Protein AF-A0A9W4LPH4-F1 (afdb_monomer_lite)

Sequence (196 aa):
MKPVFPTAPAVKLIATAAAPGLFEGYASLFGVPDLGRDVVERGAFRASLDRRGIKGVKLLWQHDPGEPIGRWLALAEDARGLKVRGQLNLAVGRAREIHALMRDGAVDGLSIGYRTERARTDPRDGLRHISRLDLWEISLVTFPMLPGARVGSVKRDLSRDRLRDHLRRPLPGAVQPASDLAATIRAAATRLSASL

pLDDT: mean 83.45, std 21.42, range [36.75, 98.88]

Foldseek 3Di:
DDDDDDDDPPPPPPPDFDDAQKFKFAQAWAQAAFLVLEHEHAPQCVVQCVVQPQQQAFEAAPPDPVGGFWGWPDWDQDPTHTITMTGGPCVDPVNVVVSVCVVVVQWWAKYWDWAQPDWDQDPPPRHIYGHYINTRYMYGYNPYSHNRGTTPDRRDRVVVVVVVVVVPDPDPPPDDPDPCVVVVVVVVVVVVVPPD

Radius of gyration: 28.79 Å; chains: 1; bounding box: 85×59×77 Å

Structure (mmCIF, N/CA/C/O backbone):
data_AF-A0A9W4LPH4-F1
#
_entry.id   AF-A0A9W4LPH4-F1
#
loop_
_atom_site.group_PDB
_atom_site.id
_atom_site.type_symbol
_atom_site.label_atom_id
_atom_site.label_alt_id
_atom_site.label_comp_id
_atom_site.label_asym_id
_atom_site.label_entity_id
_atom_site.label_seq_id
_atom_site.pdbx_PDB_ins_code
_atom_site.Cartn_x
_atom_site.Cartn_y
_atom_site.Cartn_z
_atom_site.occupancy
_atom_site.B_iso_or_equiv
_atom_site.auth_seq_id
_atom_site.auth_comp_id
_atom_site.auth_asym_id
_atom_site.auth_atom_id
_atom_site.pdbx_PDB_model_num
ATOM 1 N N . MET A 1 1 ? -12.481 -47.315 -50.110 1.00 47.00 1 MET A N 1
ATOM 2 C CA . MET A 1 1 ? -11.291 -46.457 -49.919 1.00 47.00 1 MET A CA 1
ATOM 3 C C . MET A 1 1 ? -11.600 -45.520 -48.751 1.00 47.00 1 MET A C 1
ATOM 5 O O . MET A 1 1 ? -12.529 -44.736 -48.872 1.00 47.00 1 MET A O 1
ATOM 9 N N . LYS A 1 2 ? -10.982 -45.703 -47.573 1.00 37.06 2 LYS A N 1
ATOM 10 C CA . LYS A 1 2 ? -11.264 -44.864 -46.387 1.00 37.06 2 LYS A CA 1
ATOM 11 C C . LYS A 1 2 ? -10.470 -43.552 -46.501 1.00 37.06 2 LYS A C 1
ATOM 13 O O . LYS A 1 2 ? -9.288 -43.642 -46.831 1.00 37.06 2 LYS A O 1
ATOM 18 N N . PRO A 1 3 ? -11.055 -42.369 -46.245 1.00 36.75 3 PRO A N 1
ATOM 19 C CA . PRO A 1 3 ? -10.285 -41.134 -46.251 1.00 36.75 3 PRO A CA 1
ATOM 20 C C . PRO A 1 3 ? -9.350 -41.110 -45.037 1.00 36.75 3 PRO A C 1
ATOM 22 O O . PRO A 1 3 ? -9.775 -41.315 -43.900 1.00 36.75 3 PRO A O 1
ATOM 25 N N . VAL A 1 4 ? -8.064 -40.885 -45.298 1.00 45.22 4 VAL A N 1
ATOM 26 C CA . VAL A 1 4 ? -7.058 -40.565 -44.285 1.00 45.22 4 VAL A CA 1
ATOM 27 C C . VAL A 1 4 ? -7.057 -39.047 -44.141 1.00 45.22 4 VAL A C 1
ATOM 29 O O . VAL A 1 4 ? -6.774 -38.339 -45.104 1.00 45.22 4 VAL A O 1
ATOM 32 N N . PHE A 1 5 ? -7.396 -38.544 -42.956 1.00 41.47 5 PHE A N 1
ATOM 33 C CA . PHE A 1 5 ? -7.241 -37.126 -42.636 1.00 41.47 5 PHE A CA 1
ATOM 34 C C . PHE A 1 5 ? -5.818 -36.880 -42.115 1.00 41.47 5 PHE A C 1
ATOM 36 O O . PHE A 1 5 ? -5.347 -37.663 -41.285 1.00 41.47 5 PHE A O 1
ATOM 43 N N . PRO A 1 6 ? -5.121 -35.820 -42.558 1.00 45.41 6 PRO A N 1
ATOM 44 C CA . PRO A 1 6 ? -3.831 -35.466 -41.986 1.00 45.41 6 PRO A CA 1
ATOM 45 C C . PRO A 1 6 ? -4.013 -35.012 -40.533 1.00 45.41 6 PRO A C 1
ATOM 47 O O . PRO A 1 6 ? -4.856 -34.169 -40.221 1.00 45.41 6 PRO A O 1
ATOM 50 N N . THR A 1 7 ? -3.208 -35.572 -39.634 1.00 48.66 7 THR A N 1
ATOM 51 C CA . THR A 1 7 ? -3.089 -35.135 -38.243 1.00 48.66 7 THR A CA 1
ATOM 52 C C . THR A 1 7 ? -2.567 -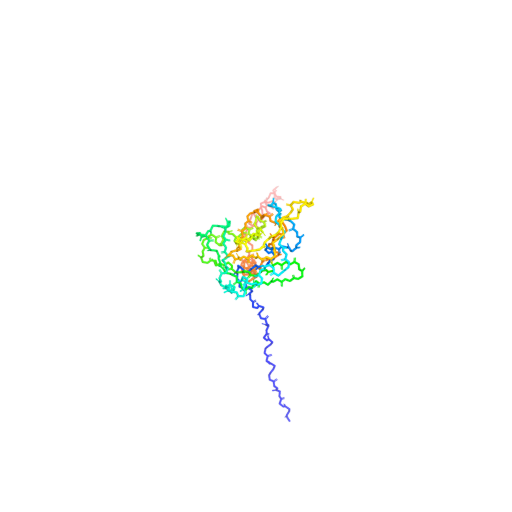33.699 -38.212 1.00 48.66 7 THR A C 1
ATOM 54 O O . THR A 1 7 ? -1.448 -33.426 -38.647 1.00 48.66 7 THR A O 1
ATOM 57 N N . ALA A 1 8 ? -3.374 -32.769 -37.698 1.00 48.41 8 ALA A N 1
ATOM 58 C CA . ALA A 1 8 ? -2.929 -31.407 -37.424 1.00 48.41 8 ALA A CA 1
ATOM 59 C C . ALA A 1 8 ? -1.743 -31.428 -36.437 1.00 48.41 8 ALA A C 1
ATOM 61 O O . ALA A 1 8 ? -1.751 -32.235 -35.499 1.00 48.41 8 ALA A O 1
ATOM 62 N N . PRO A 1 9 ? -0.726 -30.561 -36.598 1.00 44.72 9 PRO A N 1
ATOM 63 C CA . PRO A 1 9 ? 0.349 -30.481 -35.624 1.00 44.72 9 PRO A CA 1
ATOM 64 C C . PRO A 1 9 ? -0.222 -30.025 -34.279 1.00 44.72 9 PRO A C 1
ATOM 66 O O . PRO A 1 9 ? -1.001 -29.073 -34.204 1.00 44.72 9 PRO A O 1
ATOM 69 N N . ALA A 1 10 ? 0.175 -30.708 -33.206 1.00 46.78 10 ALA A N 1
ATOM 70 C CA . ALA A 1 10 ? -0.142 -30.303 -31.847 1.00 46.78 10 ALA A CA 1
ATOM 71 C C . ALA A 1 10 ? 0.414 -28.891 -31.603 1.00 46.78 10 ALA A C 1
ATOM 73 O O . ALA A 1 10 ? 1.624 -28.697 -31.462 1.00 46.78 10 ALA A O 1
ATOM 74 N N . VAL A 1 11 ? -0.472 -27.894 -31.561 1.00 45.62 11 VAL A N 1
ATOM 75 C CA . VAL A 1 11 ? -0.127 -26.536 -31.142 1.00 45.62 11 VAL A CA 1
ATOM 76 C C . VAL A 1 11 ? 0.231 -26.612 -29.663 1.00 45.62 11 VAL A C 1
ATOM 78 O O . VAL A 1 11 ? -0.632 -26.672 -28.789 1.00 45.62 11 VAL A O 1
ATOM 81 N N . LYS A 1 12 ? 1.532 -26.661 -29.374 1.00 47.34 12 LYS A N 1
ATOM 82 C CA . LYS A 1 12 ? 2.051 -26.551 -28.014 1.00 47.34 12 LYS A CA 1
ATOM 83 C C . LYS A 1 12 ? 1.647 -25.175 -27.498 1.00 47.34 12 LYS A C 1
ATOM 85 O O . LYS A 1 12 ? 2.157 -24.166 -27.977 1.00 47.34 12 LYS A O 1
ATOM 90 N N . LEU A 1 13 ? 0.711 -25.154 -26.552 1.00 40.28 13 LEU A N 1
ATOM 91 C CA . LEU A 1 13 ? 0.253 -23.957 -25.861 1.00 40.28 13 LEU A CA 1
ATOM 92 C C . LEU A 1 13 ? 1.482 -23.253 -25.260 1.00 40.28 13 LEU A C 1
ATOM 94 O O . LEU A 1 13 ? 2.025 -23.669 -24.235 1.00 40.28 13 LEU A O 1
ATOM 98 N N . ILE A 1 14 ? 1.982 -22.226 -25.944 1.00 46.91 14 ILE A N 1
ATOM 99 C CA . ILE A 1 14 ? 2.982 -21.317 -25.396 1.00 46.91 14 ILE A CA 1
ATOM 100 C C . ILE A 1 14 ? 2.299 -20.614 -24.233 1.00 46.91 14 ILE A C 1
ATOM 102 O O . ILE A 1 14 ? 1.399 -19.805 -24.437 1.00 46.91 14 ILE A O 1
ATOM 106 N N . ALA A 1 15 ? 2.687 -20.979 -23.010 1.00 43.66 15 ALA A N 1
ATOM 107 C CA . ALA A 1 15 ? 2.288 -20.264 -21.810 1.00 43.66 15 ALA A CA 1
ATOM 108 C C . ALA A 1 15 ? 2.543 -18.774 -22.053 1.00 43.66 15 ALA A C 1
ATOM 110 O O . ALA A 1 15 ? 3.695 -18.365 -22.208 1.00 43.66 15 ALA A O 1
ATOM 111 N N . THR A 1 16 ? 1.470 -17.991 -22.156 1.00 41.59 16 THR A N 1
ATOM 112 C CA . THR A 1 16 ? 1.541 -16.550 -22.362 1.00 41.59 16 THR A CA 1
ATOM 113 C C . THR A 1 16 ? 2.403 -15.986 -21.244 1.00 41.59 16 THR A C 1
ATOM 115 O O . THR A 1 16 ? 2.044 -16.090 -20.068 1.00 41.59 16 THR A O 1
ATOM 118 N N . ALA A 1 17 ? 3.584 -15.476 -21.591 1.00 54.00 17 ALA A N 1
ATOM 119 C CA . ALA A 1 17 ? 4.495 -14.891 -20.625 1.00 54.00 17 ALA A CA 1
ATOM 120 C C . ALA A 1 17 ? 3.737 -13.838 -19.810 1.00 54.00 17 ALA A C 1
ATOM 122 O O . ALA A 1 17 ? 3.126 -12.930 -20.377 1.00 54.00 17 ALA A O 1
ATOM 123 N N . ALA A 1 18 ? 3.722 -13.981 -18.484 1.00 62.38 18 ALA A N 1
ATOM 124 C CA . ALA A 1 18 ? 3.156 -12.950 -17.630 1.00 62.38 18 ALA A CA 1
ATOM 125 C C . ALA A 1 18 ? 3.905 -11.640 -17.904 1.00 62.38 18 ALA A C 1
ATOM 127 O O . ALA A 1 18 ? 5.136 -11.636 -17.937 1.00 62.38 18 ALA A O 1
ATOM 128 N N . ALA A 1 19 ? 3.167 -10.548 -18.123 1.00 75.50 19 ALA A N 1
ATOM 129 C CA . ALA A 1 19 ? 3.776 -9.259 -18.419 1.00 75.50 19 ALA A CA 1
ATOM 130 C C . ALA A 1 19 ? 4.810 -8.896 -17.330 1.00 75.50 19 ALA A C 1
ATOM 132 O O . ALA A 1 19 ? 4.548 -9.114 -16.142 1.00 75.50 19 ALA A O 1
ATOM 133 N N . PRO A 1 20 ? 5.985 -8.364 -17.698 1.00 86.38 20 PRO A N 1
ATOM 134 C CA . PRO A 1 20 ? 7.020 -8.046 -16.724 1.00 86.38 20 PRO A CA 1
ATOM 135 C C . PRO A 1 20 ? 6.550 -6.945 -15.758 1.00 86.38 20 PRO A C 1
ATOM 137 O O . PRO A 1 20 ? 5.707 -6.109 -16.102 1.00 86.38 20 PRO A O 1
ATOM 140 N N . GLY A 1 21 ? 7.094 -6.958 -14.537 1.00 93.81 21 GLY A N 1
ATOM 141 C CA . GLY A 1 21 ? 6.770 -5.982 -13.491 1.00 93.81 21 GLY A CA 1
ATOM 142 C C . GLY A 1 21 ? 5.444 -6.226 -12.761 1.00 93.81 21 GLY A C 1
ATOM 143 O O . GLY A 1 21 ? 4.989 -5.336 -12.046 1.00 93.81 21 GLY A O 1
ATOM 144 N N . LEU A 1 22 ? 4.806 -7.388 -12.943 1.00 97.50 22 LEU A N 1
ATOM 145 C CA . LEU A 1 22 ? 3.607 -7.778 -12.195 1.00 97.50 22 LEU A CA 1
ATOM 146 C C . LEU A 1 22 ? 3.955 -8.272 -10.788 1.00 97.50 22 LEU A C 1
ATOM 148 O O . LEU A 1 22 ? 4.821 -9.136 -10.622 1.00 97.50 22 LEU A O 1
ATOM 152 N N . PHE A 1 23 ? 3.210 -7.790 -9.796 1.00 97.19 23 PHE A N 1
ATOM 153 C CA . PHE A 1 23 ? 3.337 -8.222 -8.406 1.00 97.19 23 PHE A CA 1
ATOM 154 C C . PHE A 1 23 ? 1.986 -8.224 -7.682 1.00 97.19 23 PHE A C 1
ATOM 156 O O . PHE A 1 23 ? 1.046 -7.524 -8.071 1.00 97.19 23 PHE A O 1
ATOM 163 N N . GLU A 1 24 ? 1.898 -9.025 -6.624 1.00 98.19 24 GLU A N 1
ATOM 164 C CA . GLU A 1 24 ? 0.711 -9.157 -5.775 1.00 98.19 24 GLU A CA 1
ATOM 165 C C . GLU A 1 24 ? 1.109 -9.209 -4.296 1.00 98.19 24 GLU A C 1
ATOM 167 O O . GLU A 1 24 ? 2.169 -9.734 -3.944 1.00 98.19 24 GLU A O 1
ATOM 172 N N . GLY A 1 25 ? 0.246 -8.698 -3.421 1.00 98.19 25 GLY A N 1
ATOM 173 C CA . GLY A 1 25 ? 0.501 -8.655 -1.983 1.00 98.19 25 GLY A CA 1
ATOM 174 C C . GLY A 1 25 ? -0.694 -8.171 -1.172 1.00 98.19 25 GLY A C 1
ATOM 175 O O . GLY A 1 25 ? -1.798 -8.016 -1.700 1.00 98.19 25 GLY A O 1
ATOM 176 N N . TYR A 1 26 ? -0.450 -7.919 0.111 1.00 98.75 26 TYR A N 1
ATOM 177 C CA . TYR A 1 26 ? -1.405 -7.265 1.004 1.00 98.75 26 TYR A CA 1
ATOM 178 C C . TYR A 1 26 ? -0.835 -5.920 1.435 1.00 98.75 26 TYR A C 1
ATOM 180 O O . TYR A 1 26 ? 0.244 -5.872 2.016 1.00 98.75 26 TYR A O 1
ATOM 188 N N . ALA A 1 27 ? -1.559 -4.840 1.147 1.00 98.69 27 ALA A N 1
ATOM 189 C CA . ALA A 1 27 ? -1.155 -3.484 1.519 1.00 98.69 27 ALA A CA 1
ATOM 190 C C . ALA A 1 27 ? -1.588 -3.106 2.944 1.00 98.69 27 ALA A C 1
ATOM 192 O O . ALA A 1 27 ? -1.041 -2.190 3.544 1.00 98.69 27 ALA A O 1
ATOM 193 N N . SER A 1 28 ? -2.574 -3.815 3.492 1.00 98.69 28 SER A N 1
ATOM 194 C CA . SER A 1 28 ? -3.048 -3.665 4.866 1.00 98.69 28 SER A CA 1
ATOM 195 C C . SER A 1 28 ? -3.643 -4.992 5.336 1.00 98.69 28 SER A C 1
ATOM 197 O O . SER A 1 28 ? -4.158 -5.756 4.513 1.00 98.69 28 SER A O 1
ATOM 199 N N . LEU A 1 29 ? -3.567 -5.276 6.635 1.00 98.75 29 LEU A N 1
ATOM 200 C CA . LEU A 1 29 ? -4.164 -6.445 7.283 1.00 98.75 29 LEU A CA 1
ATOM 201 C C . LEU A 1 29 ? -5.180 -5.956 8.311 1.00 98.75 29 LEU A C 1
ATOM 203 O O . LEU A 1 29 ? -4.863 -5.097 9.131 1.00 98.75 29 LEU A O 1
ATOM 207 N N . PHE A 1 30 ? -6.394 -6.499 8.271 1.00 98.69 30 PHE A N 1
ATOM 208 C CA . PHE A 1 30 ? -7.455 -6.038 9.159 1.00 98.69 30 PHE A CA 1
ATOM 209 C C . PHE A 1 30 ? -7.232 -6.503 10.594 1.00 98.69 30 PHE A C 1
ATOM 211 O O . PHE A 1 30 ? -6.861 -7.654 10.825 1.00 98.69 30 PHE A O 1
ATOM 218 N N . GLY A 1 31 ? -7.514 -5.622 11.556 1.00 97.69 31 GLY A N 1
ATOM 219 C CA . GLY A 1 31 ? -7.414 -5.945 12.983 1.00 97.69 31 GLY A CA 1
ATOM 220 C C . GLY A 1 31 ? -5.982 -6.083 13.511 1.00 97.69 31 GLY A C 1
ATOM 221 O O . GLY A 1 31 ? -5.807 -6.471 14.662 1.00 97.69 31 GLY A O 1
ATOM 222 N N . VAL A 1 32 ? -4.965 -5.783 12.696 1.00 98.38 32 VAL A N 1
ATOM 223 C CA . VAL A 1 32 ? -3.558 -5.813 13.108 1.00 98.38 32 VAL A CA 1
ATOM 224 C C . VAL A 1 32 ? -3.082 -4.376 13.321 1.00 98.38 32 VAL A C 1
ATOM 226 O O . VAL A 1 32 ? -3.201 -3.581 12.386 1.00 98.38 32 VAL A O 1
ATOM 229 N N . PRO A 1 33 ? -2.552 -4.027 14.506 1.00 98.38 33 PRO A N 1
ATOM 230 C CA . PRO A 1 33 ? -2.002 -2.701 14.741 1.00 98.38 33 PRO A CA 1
ATOM 231 C C . PRO A 1 33 ? -0.722 -2.496 13.930 1.00 98.38 33 PRO A C 1
ATOM 233 O O . PRO A 1 33 ? 0.144 -3.374 13.870 1.00 98.38 33 PRO A O 1
ATOM 236 N N . ASP A 1 34 ? -0.600 -1.326 13.316 1.00 98.50 34 ASP A N 1
ATOM 237 C CA . ASP A 1 34 ? 0.653 -0.867 12.735 1.00 98.50 34 ASP A CA 1
ATOM 238 C C . ASP A 1 34 ? 1.571 -0.229 13.799 1.00 98.50 34 ASP A C 1
ATOM 240 O O . ASP A 1 34 ? 1.218 -0.091 14.974 1.00 98.50 34 ASP A O 1
ATOM 244 N N . LEU A 1 35 ? 2.782 0.156 13.396 1.00 98.00 35 LEU A N 1
ATOM 245 C CA . LEU A 1 35 ? 3.761 0.804 14.274 1.00 98.00 35 LEU A CA 1
ATOM 246 C C . LEU A 1 35 ? 3.311 2.197 14.759 1.00 98.00 35 LEU A C 1
ATOM 248 O O . LEU A 1 35 ? 3.831 2.688 15.759 1.00 98.00 35 LEU A O 1
ATOM 252 N N . GLY A 1 36 ? 2.336 2.814 14.086 1.00 97.56 36 GLY A N 1
ATOM 253 C CA . GLY A 1 36 ? 1.668 4.050 14.494 1.00 97.56 36 GLY A CA 1
ATOM 254 C C . GLY A 1 36 ? 0.484 3.832 15.442 1.00 97.56 36 GLY A C 1
ATOM 255 O O . GLY A 1 36 ? -0.125 4.811 15.872 1.00 97.56 36 GLY A O 1
ATOM 256 N N . ARG A 1 37 ? 0.192 2.575 15.812 1.00 98.12 37 ARG A N 1
ATOM 257 C CA . ARG A 1 37 ? -0.950 2.148 16.641 1.00 98.12 37 ARG A CA 1
ATOM 258 C C . ARG A 1 37 ? -2.313 2.321 15.968 1.00 98.12 37 ARG A C 1
ATOM 260 O O . ARG A 1 37 ? -3.336 2.348 16.659 1.00 98.12 37 ARG A O 1
ATOM 267 N N . ASP A 1 38 ? -2.337 2.387 14.641 1.00 98.62 38 ASP A N 1
ATOM 268 C CA . ASP A 1 38 ? -3.570 2.350 13.865 1.00 98.62 38 ASP A CA 1
ATOM 269 C C . ASP A 1 38 ? -3.982 0.907 13.571 1.00 98.62 38 ASP A C 1
ATOM 271 O O . ASP A 1 38 ? -3.167 0.061 13.205 1.00 98.62 38 ASP A O 1
ATOM 275 N N . VAL A 1 39 ? -5.279 0.635 13.702 1.00 98.75 39 VAL A N 1
ATOM 276 C CA . VAL A 1 39 ? -5.904 -0.642 13.354 1.00 98.75 39 VAL A CA 1
ATOM 277 C C . VAL A 1 39 ? -6.939 -0.379 12.275 1.00 98.75 39 VAL A C 1
ATOM 279 O O . VAL A 1 39 ? -7.980 0.226 12.529 1.00 98.75 39 VAL A O 1
ATOM 282 N N . VAL A 1 40 ? -6.681 -0.850 11.057 1.00 98.81 40 VAL A N 1
ATOM 283 C CA . VAL A 1 40 ? -7.662 -0.744 9.974 1.00 98.81 40 VAL A CA 1
ATOM 284 C C . VAL A 1 40 ? -8.725 -1.829 10.133 1.00 98.81 40 VAL A C 1
ATOM 286 O O . VAL A 1 40 ? -8.415 -3.018 10.264 1.00 98.81 40 VAL A O 1
ATOM 289 N N . GLU A 1 41 ? -9.992 -1.426 10.106 1.00 98.69 41 GLU A N 1
ATOM 290 C CA . GLU A 1 41 ? -11.129 -2.336 10.199 1.00 98.69 41 GLU A CA 1
ATOM 291 C C . GLU A 1 41 ? -11.606 -2.810 8.820 1.00 98.69 41 GLU A C 1
ATOM 293 O O . GLU A 1 41 ? -11.360 -2.191 7.783 1.00 98.69 41 GLU A O 1
ATOM 298 N N . ARG A 1 42 ? -12.337 -3.927 8.808 1.00 98.56 42 ARG A N 1
ATOM 299 C CA . ARG A 1 42 ? -12.973 -4.447 7.591 1.00 98.56 42 ARG A CA 1
ATOM 300 C C . ARG A 1 42 ? -13.968 -3.429 7.039 1.00 98.56 42 ARG A C 1
ATOM 302 O O . ARG A 1 42 ? -14.779 -2.898 7.790 1.00 98.56 42 ARG A O 1
ATOM 309 N N . GLY A 1 43 ? -13.963 -3.217 5.726 1.00 98.25 43 GLY A N 1
ATOM 310 C CA . GLY A 1 43 ? -14.867 -2.267 5.076 1.00 98.25 43 GLY A CA 1
ATOM 311 C C . GLY A 1 43 ? -14.344 -0.832 5.050 1.00 98.25 43 GLY A C 1
ATOM 312 O O . GLY A 1 43 ? -14.953 0.012 4.385 1.00 98.25 43 GLY A O 1
ATOM 313 N N . ALA A 1 44 ? -13.224 -0.540 5.723 1.00 98.75 44 ALA A N 1
ATOM 314 C CA . ALA A 1 44 ? -12.686 0.812 5.818 1.00 98.75 44 ALA A CA 1
ATOM 315 C C . ALA A 1 44 ? -12.296 1.408 4.457 1.00 98.75 44 ALA A C 1
ATOM 317 O O . ALA A 1 44 ? -12.358 2.631 4.296 1.00 98.75 44 ALA A O 1
ATOM 318 N N . PHE A 1 45 ? -11.939 0.574 3.470 1.00 98.81 45 PHE A N 1
ATOM 319 C CA . PHE A 1 45 ? -11.519 1.023 2.139 1.00 98.81 45 PHE A CA 1
ATOM 320 C C . PHE A 1 45 ? -12.681 1.180 1.153 1.00 98.81 45 PHE A C 1
ATOM 322 O O . PHE A 1 45 ? -12.560 1.929 0.180 1.00 98.81 45 PHE A O 1
ATOM 329 N N . ARG A 1 46 ? -13.805 0.491 1.381 1.00 98.00 46 ARG A N 1
ATOM 330 C CA . ARG A 1 46 ? -14.868 0.286 0.384 1.00 98.00 46 ARG A CA 1
ATOM 331 C C . ARG A 1 46 ? -15.391 1.585 -0.226 1.00 98.00 46 ARG A C 1
ATOM 333 O O . ARG A 1 46 ? -15.325 1.771 -1.435 1.00 98.00 46 ARG A O 1
ATOM 340 N N . ALA A 1 47 ? -15.792 2.534 0.620 1.00 98.25 47 ALA A N 1
ATOM 341 C CA . ALA A 1 47 ? -16.326 3.818 0.162 1.00 98.25 47 ALA A CA 1
ATOM 342 C C . ALA A 1 47 ? -15.306 4.657 -0.632 1.00 98.25 47 ALA A C 1
ATOM 344 O O . ALA A 1 47 ? -15.691 5.458 -1.486 1.00 98.25 47 ALA A O 1
ATOM 345 N N . SER A 1 48 ? -14.009 4.514 -0.341 1.00 98.50 48 SER A N 1
ATOM 346 C CA . SER A 1 48 ? -12.956 5.211 -1.082 1.00 98.50 48 SER A CA 1
ATOM 347 C C . SER A 1 48 ? -12.699 4.557 -2.437 1.00 98.50 48 SER A C 1
ATOM 349 O O . SER A 1 48 ? -12.632 5.261 -3.445 1.00 98.50 48 SER A O 1
ATOM 351 N N . LEU A 1 49 ? -12.634 3.222 -2.478 1.00 98.19 49 LEU A N 1
ATOM 352 C CA . LEU A 1 49 ? -12.452 2.459 -3.714 1.00 98.19 49 LEU A CA 1
ATOM 353 C C . LEU A 1 49 ? -13.626 2.654 -4.683 1.00 98.19 49 LEU A C 1
ATOM 355 O O . LEU A 1 49 ? -13.381 2.888 -5.866 1.00 98.19 49 LEU A O 1
ATOM 359 N N . ASP A 1 50 ? -14.865 2.654 -4.185 1.00 97.94 50 ASP A N 1
ATOM 360 C CA . ASP A 1 50 ? -16.067 2.901 -4.995 1.00 97.94 50 ASP A CA 1
ATOM 361 C C . ASP A 1 50 ? -16.043 4.304 -5.625 1.00 97.94 50 ASP A C 1
ATOM 363 O O . ASP A 1 50 ? -16.368 4.482 -6.797 1.00 97.94 50 ASP A O 1
ATOM 367 N N . ARG A 1 51 ? -15.604 5.312 -4.861 1.00 97.88 51 ARG A N 1
ATOM 368 C CA . ARG A 1 51 ? -15.555 6.712 -5.306 1.00 97.88 51 ARG A CA 1
ATOM 369 C C . ARG A 1 51 ? -14.407 7.001 -6.274 1.00 97.88 51 ARG A C 1
ATOM 371 O O . ARG A 1 51 ? -14.585 7.751 -7.229 1.00 97.88 51 ARG A O 1
ATOM 378 N N . ARG A 1 52 ? -13.206 6.491 -5.992 1.00 95.88 52 ARG A N 1
ATOM 379 C CA . ARG A 1 52 ? -11.977 6.817 -6.745 1.00 95.88 52 ARG A CA 1
ATOM 380 C C . ARG A 1 52 ? -11.757 5.901 -7.940 1.00 95.88 52 ARG A C 1
ATOM 382 O O . ARG A 1 52 ? -11.095 6.292 -8.904 1.00 95.88 52 ARG A O 1
ATOM 389 N N . GLY A 1 53 ? -12.247 4.667 -7.845 1.00 97.12 53 GLY A N 1
ATOM 390 C CA . GLY A 1 53 ? -11.838 3.574 -8.709 1.00 97.12 53 GLY A CA 1
ATOM 391 C C . GLY A 1 53 ? -10.348 3.239 -8.575 1.00 97.12 53 GLY A C 1
ATOM 392 O O . GLY A 1 53 ? -9.539 3.973 -8.004 1.00 97.12 53 GLY A O 1
ATOM 393 N N . ILE A 1 54 ? -9.950 2.120 -9.177 1.00 96.50 54 ILE A N 1
ATOM 394 C CA . ILE A 1 54 ? -8.573 1.604 -9.094 1.00 96.50 54 ILE A CA 1
ATOM 395 C C . ILE A 1 54 ? -7.546 2.611 -9.650 1.00 96.50 54 ILE A C 1
ATOM 397 O O . ILE A 1 54 ? -6.458 2.751 -9.101 1.00 96.50 54 ILE A O 1
ATOM 401 N N . LYS A 1 55 ? -7.891 3.354 -10.713 1.00 95.44 55 LYS A N 1
ATOM 402 C CA . LYS A 1 55 ? -7.004 4.361 -11.338 1.00 95.44 55 LYS A CA 1
ATOM 403 C C . LYS A 1 55 ? -6.790 5.613 -10.469 1.00 95.44 55 LYS A C 1
ATOM 405 O O . LYS A 1 55 ? -5.840 6.373 -10.699 1.00 95.44 55 LYS A O 1
ATOM 410 N N . GLY A 1 56 ? -7.688 5.854 -9.513 1.00 97.69 56 GLY A N 1
ATOM 411 C CA . GLY A 1 56 ? -7.607 6.979 -8.588 1.00 97.69 56 GLY A CA 1
ATOM 412 C C . GLY A 1 56 ? -6.571 6.770 -7.484 1.00 97.69 56 GLY A C 1
ATOM 413 O O . GLY A 1 56 ? -6.000 7.753 -7.022 1.00 97.69 56 GLY A O 1
ATOM 414 N N . VAL A 1 57 ? -6.276 5.516 -7.127 1.00 98.69 57 VAL A N 1
ATOM 415 C CA . VAL A 1 57 ? -5.232 5.162 -6.156 1.00 98.69 57 VAL A CA 1
ATOM 416 C C . VAL A 1 57 ? -3.880 5.099 -6.864 1.00 98.69 57 VAL A C 1
ATOM 418 O O . VAL A 1 57 ? -3.749 4.449 -7.904 1.00 98.69 57 VAL A O 1
ATOM 421 N N . LYS A 1 58 ? -2.864 5.787 -6.339 1.00 98.75 58 LYS A N 1
ATOM 422 C CA . LYS A 1 58 ? -1.528 5.824 -6.961 1.00 98.75 58 LYS A CA 1
ATOM 423 C C . LYS A 1 58 ? -0.635 4.685 -6.475 1.00 98.75 58 LYS A C 1
ATOM 425 O O . LYS A 1 58 ? -0.806 4.187 -5.368 1.00 98.75 58 LYS A O 1
ATOM 430 N N . LEU A 1 59 ? 0.266 4.239 -7.351 1.00 98.81 59 LEU A N 1
ATOM 431 C CA . LEU A 1 59 ? 1.353 3.317 -7.027 1.00 98.81 59 LEU A CA 1
ATOM 432 C C . LEU A 1 59 ? 2.649 4.127 -7.026 1.00 98.81 59 LEU A C 1
ATOM 434 O O . LEU A 1 59 ? 3.132 4.504 -8.100 1.00 98.81 59 LEU A O 1
ATOM 438 N N . LEU A 1 60 ? 3.155 4.416 -5.831 1.00 98.88 60 LEU A N 1
ATOM 439 C CA . LEU A 1 60 ? 4.297 5.302 -5.608 1.00 98.88 60 LEU A CA 1
ATOM 440 C C . LEU A 1 60 ? 5.495 4.545 -5.017 1.00 98.88 60 LEU A C 1
ATOM 442 O O . LEU A 1 60 ? 5.391 3.378 -4.622 1.00 98.88 60 LEU A O 1
ATOM 446 N N . TRP A 1 61 ?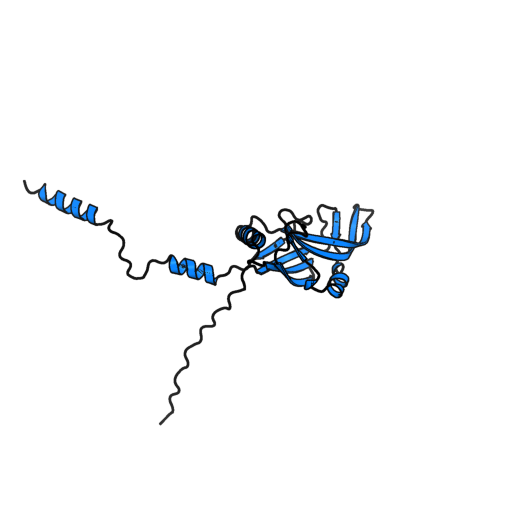 6.637 5.223 -4.966 1.00 98.75 61 TRP A N 1
ATOM 447 C CA . TRP A 1 61 ? 7.802 4.816 -4.186 1.00 98.75 61 TRP A CA 1
ATOM 448 C C . TRP A 1 61 ? 7.906 5.665 -2.919 1.00 98.75 61 TRP A C 1
ATOM 450 O O . TRP A 1 61 ? 7.863 6.886 -3.009 1.00 98.75 61 TRP A O 1
ATOM 460 N N . GLN A 1 62 ? 8.058 5.032 -1.749 1.00 98.62 62 GLN A N 1
ATOM 461 C CA . GLN A 1 62 ? 8.349 5.704 -0.466 1.00 98.62 62 GLN A CA 1
ATOM 462 C C . GLN A 1 62 ? 7.430 6.894 -0.143 1.00 98.62 62 GLN A C 1
ATOM 464 O O . GLN A 1 62 ? 7.874 7.880 0.439 1.00 98.62 62 GLN A O 1
ATOM 469 N N . HIS A 1 63 ? 6.149 6.799 -0.514 1.00 98.62 63 HIS A N 1
ATOM 470 C CA . HIS A 1 63 ? 5.154 7.859 -0.343 1.00 98.62 63 HIS A CA 1
ATOM 471 C C . HIS A 1 63 ? 5.472 9.177 -1.078 1.00 98.62 63 HIS A C 1
ATOM 473 O O . HIS A 1 63 ? 4.814 10.185 -0.822 1.00 98.62 63 HIS A O 1
ATOM 479 N N . ASP A 1 64 ? 6.428 9.185 -2.012 1.00 98.56 64 ASP A N 1
ATOM 480 C CA . ASP A 1 64 ? 6.786 10.374 -2.783 1.00 98.56 64 ASP A CA 1
ATOM 481 C C . ASP A 1 64 ? 5.815 10.569 -3.970 1.00 98.56 64 ASP A C 1
ATOM 483 O O . ASP A 1 64 ? 5.804 9.759 -4.908 1.00 98.56 64 ASP A O 1
ATOM 487 N N . PRO A 1 65 ? 4.994 11.640 -3.986 1.00 97.62 65 PRO A N 1
ATOM 488 C CA . PRO A 1 65 ? 4.088 11.923 -5.099 1.00 97.62 65 PRO A CA 1
ATOM 489 C C . PRO A 1 65 ? 4.814 12.254 -6.415 1.00 97.62 65 PRO A C 1
ATOM 491 O O . PRO A 1 65 ? 4.193 12.173 -7.478 1.00 97.62 65 PRO A O 1
ATOM 494 N N . GLY A 1 66 ? 6.102 12.609 -6.367 1.00 98.19 66 GLY A N 1
ATOM 495 C CA . GLY A 1 66 ? 6.969 12.805 -7.528 1.00 98.19 66 GLY A CA 1
ATOM 496 C C . GLY A 1 66 ? 7.473 11.502 -8.155 1.00 98.19 66 GLY A C 1
ATOM 497 O O . GLY A 1 66 ? 7.970 11.528 -9.282 1.00 98.19 66 GLY A O 1
ATOM 498 N N . GLU A 1 67 ? 7.296 10.357 -7.485 1.00 98.25 67 GLU A N 1
ATOM 499 C CA . GLU A 1 67 ? 7.764 9.052 -7.958 1.00 98.25 67 GLU A CA 1
ATOM 500 C C . GLU A 1 67 ? 6.620 8.046 -8.211 1.00 98.25 67 GLU A C 1
ATOM 502 O O . GLU A 1 67 ? 6.532 6.997 -7.564 1.00 98.25 67 GLU A O 1
ATOM 507 N N . PRO A 1 68 ? 5.732 8.292 -9.196 1.00 98.44 68 PRO A N 1
ATOM 508 C CA . PRO A 1 68 ? 4.809 7.273 -9.672 1.00 98.44 68 PRO A CA 1
ATOM 509 C C . PRO A 1 68 ? 5.560 6.200 -10.471 1.00 98.44 68 PRO A C 1
ATOM 511 O O . PRO A 1 68 ? 6.165 6.462 -11.512 1.00 98.44 68 PRO A O 1
ATOM 514 N N . ILE A 1 69 ? 5.472 4.952 -10.015 1.00 98.56 69 ILE A N 1
ATOM 515 C CA . ILE A 1 69 ? 6.271 3.833 -10.550 1.00 98.56 69 ILE A CA 1
ATOM 516 C C . ILE A 1 69 ? 5.442 2.793 -11.308 1.00 98.56 69 ILE A C 1
ATOM 518 O O . ILE A 1 69 ? 5.981 1.815 -11.829 1.00 98.56 69 ILE A O 1
ATOM 522 N N . GLY A 1 70 ? 4.127 2.982 -11.413 1.00 98.25 70 GLY A N 1
ATOM 523 C CA . GLY A 1 70 ? 3.260 2.050 -12.122 1.00 98.25 70 GLY A CA 1
ATOM 524 C C . GLY A 1 70 ? 1.776 2.317 -11.922 1.00 98.25 70 GLY A C 1
ATOM 525 O O . GLY A 1 70 ? 1.349 3.448 -11.700 1.00 98.25 70 GLY A O 1
ATOM 526 N N . ARG A 1 71 ? 0.975 1.254 -12.026 1.00 98.44 71 ARG A N 1
ATOM 527 C CA . ARG A 1 71 ? -0.474 1.311 -11.802 1.00 98.44 71 ARG A CA 1
ATOM 528 C C . ARG A 1 71 ? -0.996 0.077 -11.081 1.00 98.44 71 ARG A C 1
ATOM 530 O O . ARG A 1 71 ? -0.458 -1.020 -11.239 1.00 98.44 71 ARG A O 1
ATOM 537 N N . TRP A 1 72 ? -2.107 0.251 -10.376 1.00 98.62 72 TRP A N 1
ATOM 538 C CA . TRP A 1 72 ? -2.884 -0.853 -9.828 1.00 98.62 72 TRP A CA 1
ATOM 539 C C . TRP A 1 72 ? -3.745 -1.510 -10.911 1.00 98.62 72 TRP A C 1
ATOM 541 O O . TRP A 1 72 ? -4.330 -0.844 -11.765 1.00 98.62 72 TRP A O 1
ATOM 551 N N . LEU A 1 73 ? -3.799 -2.839 -10.877 1.00 98.12 73 LEU A N 1
ATOM 552 C CA . LEU A 1 73 ? -4.645 -3.680 -11.725 1.00 98.12 73 LEU A CA 1
ATOM 553 C C . LEU A 1 73 ? -5.845 -4.235 -10.955 1.00 98.12 73 LEU A C 1
ATOM 555 O O . LEU A 1 73 ? -6.878 -4.507 -11.558 1.00 98.12 73 LEU A O 1
ATOM 559 N N . ALA A 1 74 ? -5.698 -4.439 -9.646 1.00 98.25 74 ALA A N 1
ATOM 560 C CA . ALA A 1 74 ? -6.778 -4.835 -8.753 1.00 98.25 74 ALA A CA 1
ATOM 561 C C . ALA A 1 74 ? -6.496 -4.333 -7.334 1.00 98.25 74 ALA A C 1
ATOM 563 O O . ALA A 1 74 ? -5.352 -4.385 -6.879 1.00 98.25 74 ALA A O 1
ATOM 564 N N . LEU A 1 75 ? -7.551 -3.890 -6.656 1.00 98.56 75 LEU A N 1
ATOM 565 C CA . LEU A 1 75 ? -7.583 -3.536 -5.241 1.00 98.56 75 LEU A CA 1
ATOM 566 C C . LEU A 1 75 ? -8.882 -4.118 -4.687 1.00 98.56 75 LEU A C 1
ATOM 568 O O . LEU A 1 75 ? -9.952 -3.787 -5.199 1.00 98.56 75 LEU A O 1
ATOM 572 N N . ALA A 1 76 ? -8.797 -5.014 -3.711 1.00 97.69 76 ALA A N 1
ATOM 573 C CA . ALA A 1 76 ? -9.973 -5.660 -3.146 1.00 97.69 76 ALA A CA 1
ATOM 574 C C . ALA A 1 76 ? -9.763 -5.972 -1.667 1.00 97.69 76 ALA A C 1
ATOM 576 O O . ALA A 1 76 ? -8.711 -6.473 -1.273 1.00 97.69 76 ALA A O 1
ATOM 577 N N . GLU A 1 77 ? -10.779 -5.696 -0.858 1.00 98.25 77 GLU A N 1
ATOM 578 C CA . GLU A 1 77 ? -10.837 -6.209 0.506 1.00 98.25 77 GLU A CA 1
ATOM 579 C C . GLU A 1 77 ? -11.218 -7.693 0.480 1.00 98.25 77 GLU A C 1
ATOM 581 O O . GLU A 1 77 ? -12.102 -8.105 -0.275 1.00 98.25 77 GLU A O 1
ATOM 586 N N . ASP A 1 78 ? -10.578 -8.493 1.326 1.00 97.69 78 ASP A N 1
ATOM 587 C CA . ASP A 1 78 ? -10.966 -9.877 1.581 1.00 97.69 78 ASP A CA 1
ATOM 588 C C . ASP A 1 78 ? -11.022 -10.189 3.087 1.00 97.69 78 ASP A C 1
ATOM 590 O O . ASP A 1 78 ? -10.992 -9.308 3.952 1.00 97.69 78 ASP A O 1
ATOM 594 N N . ALA A 1 79 ? -11.134 -11.475 3.429 1.00 97.25 79 ALA A N 1
ATOM 595 C CA . ALA A 1 79 ? -11.168 -11.916 4.817 1.00 97.25 79 ALA A CA 1
ATOM 596 C C . ALA A 1 79 ? -9.868 -11.612 5.589 1.00 97.25 79 ALA A C 1
ATOM 598 O O . ALA A 1 79 ? -9.887 -11.630 6.814 1.00 97.25 79 ALA A O 1
ATOM 599 N N . ARG A 1 80 ? -8.754 -11.287 4.940 1.00 97.88 80 ARG A N 1
ATOM 600 C CA . ARG A 1 80 ? -7.483 -10.977 5.599 1.00 97.88 80 ARG A CA 1
ATOM 601 C C . ARG A 1 80 ? -7.187 -9.478 5.625 1.00 97.88 80 ARG A C 1
ATOM 603 O O . ARG A 1 80 ? -6.712 -8.981 6.644 1.00 97.88 80 ARG A O 1
ATOM 610 N N . GLY A 1 81 ? -7.427 -8.761 4.533 1.00 98.56 81 GLY A N 1
ATOM 611 C CA . GLY A 1 81 ? -6.961 -7.382 4.402 1.00 98.56 81 GLY A CA 1
ATOM 612 C C . GLY A 1 81 ? -7.262 -6.751 3.050 1.00 98.56 81 GLY A C 1
ATOM 613 O O . GLY A 1 81 ? -8.124 -7.216 2.307 1.00 98.56 81 GLY A O 1
ATOM 614 N N . LEU A 1 82 ? -6.510 -5.701 2.715 1.00 98.75 82 LEU A N 1
ATOM 615 C CA . LEU A 1 82 ? -6.527 -5.094 1.385 1.00 98.75 82 LEU A CA 1
ATOM 616 C C . LEU A 1 82 ? -5.536 -5.826 0.477 1.00 98.75 82 LEU A C 1
ATOM 618 O O . LEU A 1 82 ? -4.326 -5.576 0.521 1.00 98.75 82 LEU A O 1
ATOM 622 N N . LYS A 1 83 ? -6.056 -6.729 -0.353 1.00 98.69 83 LYS A N 1
ATOM 623 C CA . LYS A 1 83 ? -5.289 -7.452 -1.364 1.00 98.69 83 LYS A CA 1
ATOM 624 C C . LYS A 1 83 ? -5.104 -6.585 -2.603 1.00 98.69 83 LYS A C 1
ATOM 626 O O . LYS A 1 83 ? -6.051 -5.979 -3.110 1.00 98.69 83 LYS A O 1
ATOM 631 N N . VAL A 1 84 ? -3.879 -6.556 -3.119 1.00 98.69 84 VAL A N 1
ATOM 632 C CA . VAL A 1 84 ? -3.502 -5.686 -4.235 1.00 98.69 84 VAL A CA 1
ATOM 633 C C . VAL A 1 84 ? -2.766 -6.445 -5.327 1.00 98.69 84 VAL A C 1
ATOM 635 O O . VAL A 1 84 ? -2.014 -7.386 -5.065 1.00 98.69 84 VAL A O 1
ATOM 638 N N . ARG A 1 85 ? -2.961 -5.998 -6.569 1.00 98.56 85 ARG A N 1
ATOM 639 C CA . ARG A 1 85 ? -2.181 -6.421 -7.732 1.00 98.56 85 ARG A CA 1
ATOM 640 C C . ARG A 1 85 ? -1.736 -5.209 -8.519 1.00 98.56 85 ARG A C 1
ATOM 642 O O . ARG A 1 85 ? -2.584 -4.462 -9.008 1.00 98.56 85 ARG A O 1
ATOM 649 N N . GLY A 1 86 ? -0.430 -5.039 -8.667 1.00 98.12 86 GLY A N 1
ATOM 650 C CA . GLY A 1 86 ? 0.177 -3.908 -9.357 1.00 98.12 86 GLY A CA 1
ATOM 651 C C . GLY A 1 86 ? 0.971 -4.329 -10.586 1.00 98.12 86 GLY A C 1
ATOM 652 O O . GLY A 1 86 ? 1.356 -5.490 -10.744 1.00 98.12 86 GLY A O 1
ATOM 653 N N . GLN A 1 87 ? 1.216 -3.359 -11.464 1.00 98.25 87 GLN A N 1
ATOM 654 C CA . GLN A 1 87 ? 2.202 -3.473 -12.527 1.00 98.25 87 GLN A CA 1
ATOM 655 C C . GLN A 1 87 ? 3.119 -2.254 -12.519 1.00 98.25 87 GLN A C 1
ATOM 657 O O . GLN A 1 87 ? 2.654 -1.122 -12.683 1.00 98.25 87 GLN A O 1
ATOM 662 N N . LEU A 1 88 ? 4.419 -2.504 -12.389 1.00 98.44 88 LEU A N 1
ATOM 663 C CA . LEU A 1 88 ? 5.454 -1.490 -12.551 1.00 98.44 88 LEU A CA 1
ATOM 664 C C . LEU A 1 88 ? 5.537 -1.030 -14.011 1.00 98.44 88 LEU A C 1
ATOM 666 O O . LEU A 1 88 ? 5.490 -1.840 -14.941 1.00 98.44 88 LEU A O 1
ATOM 670 N N . ASN A 1 89 ? 5.692 0.275 -14.221 1.00 97.88 89 ASN A N 1
ATOM 671 C CA . ASN A 1 89 ? 5.978 0.829 -15.536 1.00 97.88 89 ASN A CA 1
ATOM 672 C C . ASN A 1 89 ? 7.487 0.788 -15.791 1.00 97.88 89 ASN A C 1
ATOM 674 O O . ASN A 1 89 ? 8.198 1.742 -15.497 1.00 97.88 89 ASN A O 1
ATOM 678 N N . LEU A 1 90 ? 7.979 -0.302 -16.381 1.00 97.12 90 LEU A N 1
ATOM 679 C CA . LEU A 1 90 ? 9.415 -0.500 -16.616 1.00 97.12 90 LEU A CA 1
ATOM 680 C C . LEU A 1 90 ? 10.034 0.455 -17.655 1.00 97.12 90 LEU A C 1
ATOM 682 O O . LEU A 1 90 ? 11.244 0.400 -17.873 1.00 97.12 90 LEU A O 1
ATOM 686 N N . ALA A 1 91 ? 9.255 1.349 -18.275 1.00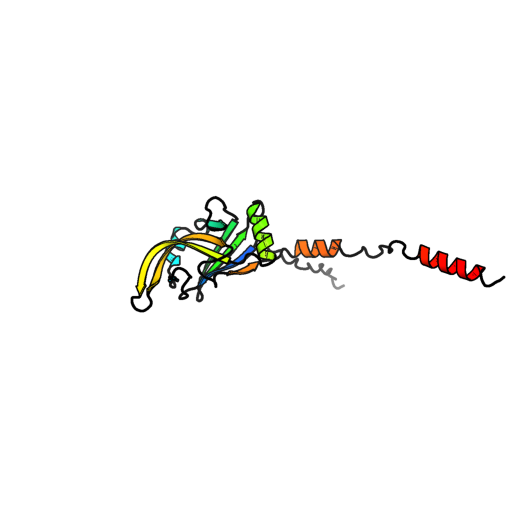 96.94 91 ALA A N 1
ATOM 687 C CA . ALA A 1 91 ? 9.805 2.484 -19.016 1.00 96.94 91 ALA A CA 1
ATOM 688 C C . ALA A 1 91 ? 10.397 3.557 -18.076 1.00 96.94 91 ALA A C 1
ATOM 690 O O . ALA A 1 91 ? 11.349 4.240 -18.453 1.00 96.94 91 ALA A O 1
ATOM 691 N N . VAL A 1 92 ? 9.915 3.647 -16.832 1.00 97.69 92 VAL A N 1
ATOM 692 C CA . VAL A 1 92 ? 10.432 4.546 -15.787 1.00 97.69 92 VAL A CA 1
ATOM 693 C C . VAL A 1 92 ? 11.703 3.957 -15.167 1.00 97.69 92 VAL A C 1
ATOM 695 O O . VAL A 1 92 ? 11.735 2.777 -14.817 1.00 97.69 92 VAL A O 1
ATOM 698 N N . GLY A 1 93 ? 12.751 4.777 -15.015 1.00 97.94 93 GLY A N 1
ATOM 699 C CA . GLY A 1 93 ? 14.040 4.366 -14.434 1.00 97.94 93 GLY A CA 1
ATOM 700 C C . GLY A 1 93 ? 13.897 3.780 -13.033 1.00 97.94 93 GLY A C 1
ATOM 701 O O . GLY A 1 93 ? 14.193 2.602 -12.832 1.00 97.94 93 GLY A O 1
ATOM 702 N N . ARG A 1 94 ? 13.311 4.555 -12.116 1.00 98.31 94 ARG A N 1
ATOM 703 C CA . ARG A 1 94 ? 13.037 4.135 -10.737 1.00 98.31 94 ARG A CA 1
ATOM 704 C C . ARG A 1 94 ? 12.274 2.810 -10.647 1.00 98.31 94 ARG A C 1
ATOM 706 O O . ARG A 1 94 ? 12.612 1.943 -9.850 1.00 98.31 94 ARG A O 1
ATOM 713 N N . ALA A 1 95 ? 11.269 2.610 -11.498 1.00 98.31 95 ALA A N 1
ATOM 714 C CA . ALA A 1 95 ? 10.493 1.373 -11.505 1.00 98.31 95 ALA A CA 1
ATOM 715 C C . ALA A 1 95 ? 11.343 0.144 -11.884 1.00 98.31 95 ALA A C 1
ATOM 717 O O . ALA A 1 95 ? 11.091 -0.949 -11.379 1.00 98.31 95 ALA A O 1
ATOM 718 N N . ARG A 1 96 ? 12.358 0.299 -12.749 1.00 98.12 96 ARG A N 1
ATOM 719 C CA . ARG A 1 96 ? 13.299 -0.788 -13.077 1.00 98.12 96 ARG A CA 1
ATOM 720 C C . ARG A 1 96 ? 14.220 -1.124 -11.909 1.00 98.12 96 ARG A C 1
ATOM 722 O O . ARG A 1 96 ? 14.450 -2.306 -11.671 1.00 98.12 96 ARG A O 1
ATOM 729 N N . GLU A 1 97 ? 14.715 -0.114 -11.198 1.00 98.25 97 GLU A N 1
ATOM 730 C CA . GLU A 1 97 ? 15.537 -0.294 -9.992 1.00 98.25 97 GLU A CA 1
ATOM 731 C C . GLU A 1 97 ? 14.754 -1.047 -8.915 1.00 98.25 97 GLU A C 1
ATOM 733 O O . GLU A 1 97 ? 15.187 -2.100 -8.455 1.00 98.25 97 GLU A O 1
ATOM 738 N N . ILE A 1 98 ? 13.544 -0.577 -8.598 1.00 97.75 98 ILE A N 1
ATOM 739 C C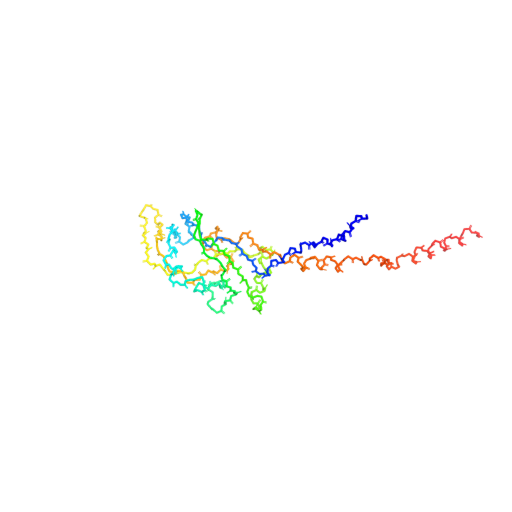A . ILE A 1 98 ? 12.668 -1.221 -7.613 1.00 97.75 98 ILE A CA 1
ATOM 740 C C . ILE A 1 98 ? 12.321 -2.644 -8.048 1.00 97.75 98 ILE A C 1
ATOM 742 O O . ILE A 1 98 ? 12.363 -3.558 -7.236 1.00 97.75 98 ILE A O 1
ATOM 746 N N . HIS A 1 99 ? 12.035 -2.875 -9.333 1.00 97.56 99 HIS A N 1
ATOM 747 C CA . HIS A 1 99 ? 11.788 -4.228 -9.829 1.00 97.56 99 HIS A CA 1
ATOM 748 C C . HIS A 1 99 ? 12.989 -5.164 -9.616 1.00 97.56 99 HIS A C 1
ATOM 750 O O . HIS A 1 99 ? 12.787 -6.344 -9.333 1.00 97.56 99 HIS A O 1
ATOM 756 N N . ALA A 1 100 ? 14.224 -4.669 -9.750 1.00 96.62 100 ALA A N 1
ATOM 757 C CA . ALA A 1 100 ? 15.420 -5.455 -9.456 1.00 96.62 100 ALA A CA 1
ATOM 758 C C . ALA A 1 100 ? 15.510 -5.789 -7.956 1.00 96.62 100 ALA A C 1
ATOM 760 O O . ALA A 1 100 ? 15.613 -6.968 -7.621 1.00 96.62 100 ALA A O 1
ATOM 761 N N . LEU A 1 101 ? 15.332 -4.789 -7.086 1.00 97.38 101 LEU A N 1
ATOM 762 C CA . LEU A 1 101 ? 15.338 -4.943 -5.622 1.00 97.38 101 LEU A CA 1
ATOM 763 C C . LEU A 1 101 ? 14.198 -5.840 -5.105 1.00 97.38 101 LEU A C 1
ATOM 765 O O . LEU A 1 101 ? 14.329 -6.575 -4.134 1.00 97.38 101 LEU A O 1
ATOM 769 N N . MET A 1 102 ? 13.048 -5.834 -5.773 1.00 96.56 102 MET A N 1
ATOM 770 C CA . MET A 1 102 ? 11.960 -6.760 -5.455 1.00 96.56 102 MET A CA 1
ATOM 771 C C . MET A 1 102 ? 12.284 -8.198 -5.858 1.00 96.56 102 MET A C 1
ATOM 773 O O . MET A 1 102 ? 11.798 -9.146 -5.244 1.00 96.56 102 MET A O 1
ATOM 777 N N . ARG A 1 103 ? 13.075 -8.392 -6.920 1.00 93.94 103 ARG A N 1
ATOM 778 C CA . ARG A 1 103 ? 13.457 -9.729 -7.392 1.00 93.94 103 ARG A CA 1
ATOM 779 C C . ARG A 1 103 ? 14.563 -10.359 -6.552 1.00 93.94 103 ARG A C 1
ATOM 781 O O . ARG A 1 103 ? 14.598 -11.590 -6.501 1.00 93.94 103 ARG A O 1
ATOM 788 N N . ASP A 1 104 ? 15.450 -9.557 -5.969 1.00 94.38 104 ASP A N 1
ATOM 789 C CA . ASP A 1 104 ? 16.503 -10.026 -5.058 1.00 94.38 104 ASP A CA 1
ATOM 790 C C . ASP A 1 104 ? 16.044 -10.118 -3.591 1.00 94.38 104 ASP A C 1
ATOM 792 O O . ASP A 1 104 ? 16.670 -10.828 -2.807 1.00 94.38 104 ASP A O 1
ATOM 796 N N . GLY A 1 105 ? 14.908 -9.495 -3.253 1.00 91.00 105 GLY A N 1
ATOM 797 C CA . GLY A 1 105 ? 14.296 -9.547 -1.927 1.00 91.00 105 GLY A CA 1
ATOM 798 C C . GLY A 1 105 ? 14.684 -8.390 -1.004 1.00 91.00 105 GLY A C 1
ATOM 799 O O . GLY A 1 105 ? 14.247 -8.375 0.142 1.00 91.00 105 GLY A O 1
ATOM 800 N N . ALA A 1 106 ? 15.459 -7.410 -1.475 1.00 96.12 106 ALA A N 1
ATOM 801 C CA . ALA A 1 106 ? 15.812 -6.222 -0.702 1.00 96.12 106 ALA A CA 1
ATOM 802 C C . ALA A 1 106 ? 14.619 -5.277 -0.464 1.00 96.12 106 ALA A C 1
ATOM 804 O O . ALA A 1 106 ? 14.631 -4.499 0.490 1.00 96.12 106 ALA A O 1
ATOM 805 N N . VAL A 1 107 ? 13.593 -5.322 -1.324 1.00 97.62 107 VAL A N 1
ATOM 806 C CA . VAL A 1 107 ? 12.364 -4.525 -1.183 1.00 97.62 107 VAL A CA 1
ATOM 807 C C . VAL A 1 107 ? 11.134 -5.400 -1.385 1.00 97.62 107 VAL A C 1
ATOM 809 O O . VAL A 1 107 ? 10.885 -5.904 -2.474 1.00 97.62 107 VAL A O 1
ATOM 812 N N . ASP A 1 108 ? 10.304 -5.511 -0.356 1.00 97.94 108 ASP A N 1
ATOM 813 C CA . ASP A 1 108 ? 9.027 -6.227 -0.418 1.00 97.94 108 ASP A CA 1
ATOM 814 C C . ASP A 1 108 ? 7.899 -5.523 0.357 1.00 97.94 108 ASP A C 1
ATOM 816 O O . ASP A 1 108 ? 6.786 -6.041 0.426 1.00 97.94 108 ASP A O 1
ATOM 820 N N . GLY A 1 109 ? 8.158 -4.355 0.951 1.00 98.56 109 GLY A N 1
ATOM 821 C CA . GLY A 1 109 ? 7.200 -3.640 1.786 1.00 98.56 109 GLY A CA 1
ATOM 822 C C . GLY A 1 109 ? 6.102 -2.956 0.979 1.00 98.56 109 GLY A C 1
ATOM 823 O O . GLY A 1 109 ? 6.353 -2.382 -0.082 1.00 98.56 109 GLY A O 1
ATOM 824 N N . LEU A 1 110 ? 4.883 -2.976 1.519 1.00 98.88 110 LEU A N 1
ATOM 825 C CA . LEU A 1 110 ? 3.758 -2.171 1.050 1.00 98.88 110 LEU A CA 1
ATOM 826 C C . LEU A 1 110 ? 3.251 -1.284 2.183 1.00 98.88 110 LEU A C 1
ATOM 828 O O . LEU A 1 110 ? 3.116 -1.739 3.313 1.00 98.88 110 LEU A O 1
ATOM 832 N N . SER A 1 111 ? 2.924 -0.034 1.878 1.00 98.81 111 SER A N 1
ATOM 833 C CA . SER A 1 111 ? 2.352 0.896 2.853 1.00 98.81 111 SER A CA 1
ATOM 834 C C . SER A 1 111 ? 1.247 1.723 2.210 1.00 98.81 111 SER A C 1
ATOM 836 O O . SER A 1 111 ? 1.312 2.027 1.020 1.00 98.81 111 SER A O 1
ATOM 838 N N . ILE A 1 112 ? 0.214 2.054 2.981 1.00 98.88 112 ILE A N 1
ATOM 839 C CA . ILE A 1 112 ? -0.944 2.819 2.508 1.00 98.88 112 ILE A CA 1
ATOM 840 C C . ILE A 1 112 ? -0.801 4.293 2.887 1.00 98.88 112 ILE A C 1
ATOM 842 O O . ILE A 1 112 ? -0.459 4.614 4.021 1.00 98.88 112 ILE A O 1
ATOM 846 N N . GLY A 1 113 ? -1.132 5.184 1.959 1.00 98.56 113 GLY A N 1
ATOM 847 C CA . GLY A 1 113 ? -1.288 6.613 2.212 1.00 98.56 113 GLY A CA 1
ATOM 848 C C . GLY A 1 113 ? -2.744 7.003 2.062 1.00 98.56 113 GLY A C 1
ATOM 849 O O . GLY A 1 113 ? -3.382 6.771 1.027 1.00 98.56 113 GLY A O 1
ATOM 850 N N . TYR A 1 114 ? -3.297 7.578 3.120 1.00 98.69 114 TYR A N 1
ATOM 851 C CA . TYR A 1 114 ? -4.718 7.859 3.208 1.00 98.69 114 TYR A CA 1
ATOM 852 C C . TYR A 1 114 ? -5.003 9.064 4.100 1.00 98.69 114 TYR A C 1
ATOM 854 O O . TYR A 1 114 ? -4.176 9.487 4.905 1.00 98.69 114 TYR A O 1
ATOM 862 N N . ARG A 1 115 ? -6.224 9.586 3.982 1.00 98.44 115 ARG A N 1
ATOM 863 C CA . ARG A 1 115 ? -6.806 10.520 4.949 1.00 98.44 115 ARG A CA 1
ATOM 864 C C . ARG A 1 115 ? -7.872 9.798 5.766 1.00 98.44 115 ARG A C 1
ATOM 866 O O . ARG A 1 115 ? -8.776 9.188 5.200 1.00 98.44 115 ARG A O 1
ATOM 873 N N . THR A 1 116 ? -7.801 9.882 7.087 1.00 98.50 116 THR A N 1
ATOM 874 C CA . THR A 1 116 ? -8.820 9.303 7.974 1.00 98.50 116 THR A CA 1
ATOM 875 C C . THR A 1 116 ? -10.159 10.025 7.801 1.00 98.50 116 THR A C 1
ATOM 877 O O . THR A 1 116 ? -10.213 11.250 7.878 1.00 98.50 116 THR A O 1
ATOM 880 N N . GLU A 1 117 ? -11.245 9.276 7.577 1.00 98.56 117 GLU A N 1
ATOM 881 C CA . GLU A 1 117 ? -12.613 9.825 7.514 1.00 98.56 117 GLU A CA 1
ATOM 882 C C . GLU A 1 117 ? -13.412 9.491 8.786 1.00 98.56 117 GLU A C 1
ATOM 884 O O . GLU A 1 117 ? -14.215 10.301 9.244 1.00 98.56 117 GLU A O 1
ATOM 889 N N . ARG A 1 118 ? -13.203 8.303 9.370 1.00 98.75 118 ARG A N 1
ATOM 890 C CA . ARG A 1 118 ? -13.816 7.880 10.634 1.00 98.75 118 ARG A CA 1
ATOM 891 C C . ARG A 1 118 ? -12.879 6.953 11.398 1.00 98.75 118 ARG A C 1
ATOM 893 O O . ARG A 1 118 ? -12.467 5.914 10.880 1.00 98.75 118 ARG A O 1
ATOM 900 N N . ALA A 1 119 ? -12.609 7.305 12.648 1.00 98.50 119 ALA A N 1
ATOM 901 C CA . ALA A 1 119 ? -11.840 6.484 13.566 1.00 98.50 119 ALA A CA 1
ATOM 902 C C . ALA A 1 119 ? -12.319 6.668 15.009 1.00 98.50 119 ALA A C 1
ATOM 904 O O . ALA A 1 119 ? -12.971 7.663 15.333 1.00 98.50 119 ALA A O 1
ATOM 905 N N . ARG A 1 120 ? -11.980 5.711 15.869 1.00 98.44 120 ARG A N 1
ATOM 906 C CA . ARG A 1 120 ? -12.198 5.758 17.314 1.00 98.44 120 ARG A CA 1
ATOM 907 C C . ARG A 1 120 ? -10.957 5.227 18.018 1.00 98.44 120 ARG A C 1
ATOM 909 O O . ARG A 1 120 ? -10.443 4.185 17.635 1.00 98.44 120 ARG A O 1
ATOM 916 N N . THR A 1 121 ? -10.517 5.900 19.070 1.00 98.44 121 THR A N 1
ATOM 917 C CA . THR A 1 121 ? -9.487 5.358 19.962 1.00 98.44 121 THR A CA 1
ATOM 918 C C . THR A 1 121 ? -10.141 4.469 21.016 1.00 98.44 121 THR A C 1
ATOM 920 O O . THR A 1 121 ? -11.121 4.886 21.645 1.00 98.44 121 THR A O 1
ATOM 923 N N . ASP A 1 122 ? -9.640 3.250 21.201 1.00 96.94 122 ASP A N 1
ATOM 924 C CA . ASP A 1 122 ? -10.050 2.403 22.320 1.00 96.94 122 ASP A CA 1
ATOM 925 C C . ASP A 1 122 ? -9.312 2.870 23.592 1.00 96.94 122 ASP A C 1
ATOM 927 O O . ASP A 1 122 ? -8.081 2.909 23.618 1.00 96.94 122 ASP A O 1
ATOM 931 N N . PRO A 1 123 ? -10.028 3.280 24.657 1.00 96.50 123 PRO A N 1
ATOM 932 C CA . PRO A 1 123 ? -9.397 3.756 25.886 1.00 96.50 123 PRO A CA 1
ATOM 933 C C . PRO A 1 123 ? -8.651 2.662 26.667 1.00 96.50 123 PRO A C 1
ATOM 935 O O . PRO A 1 123 ? -7.898 2.995 27.578 1.00 96.50 123 PRO A O 1
ATOM 938 N N . ARG A 1 124 ? -8.871 1.376 26.368 1.00 96.38 124 ARG A N 1
ATOM 939 C CA . ARG A 1 124 ? -8.266 0.250 27.097 1.00 96.38 124 ARG A CA 1
ATOM 940 C C . ARG A 1 124 ? -6.824 0.007 26.682 1.00 96.38 124 ARG A C 1
ATOM 942 O O . ARG A 1 124 ? -5.976 -0.227 27.535 1.00 96.38 124 ARG A O 1
ATOM 949 N N .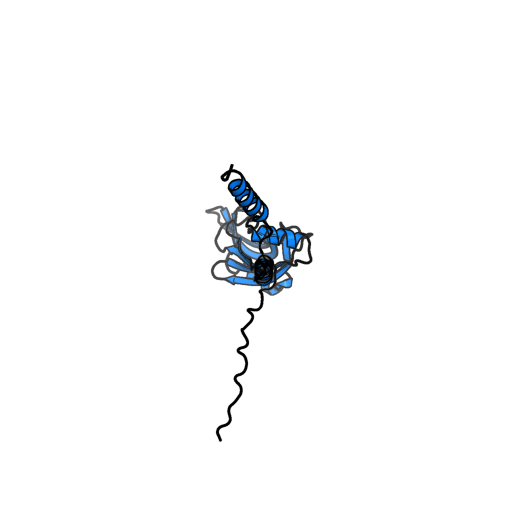 ASP A 1 125 ? -6.564 0.046 25.382 1.00 95.88 125 ASP A N 1
ATOM 950 C CA . ASP A 1 125 ? -5.256 -0.254 24.803 1.00 95.88 125 ASP A CA 1
ATOM 951 C C . ASP A 1 125 ? -4.654 0.935 24.044 1.00 95.88 125 ASP A C 1
ATOM 953 O O . ASP A 1 125 ? -3.512 0.852 23.603 1.00 95.88 125 ASP A O 1
ATOM 957 N N . GLY A 1 126 ? -5.376 2.050 23.903 1.00 97.19 126 GLY A N 1
ATOM 958 C CA . GLY A 1 126 ? -4.928 3.248 23.199 1.00 97.19 126 GLY A CA 1
ATOM 959 C C . GLY A 1 126 ? -4.778 3.075 21.686 1.00 97.19 126 GLY A C 1
ATOM 960 O O . GLY A 1 126 ? -4.160 3.933 21.054 1.00 97.19 126 GLY A O 1
ATOM 961 N N . LEU A 1 127 ? -5.274 1.983 21.097 1.00 98.31 127 LEU A N 1
ATOM 962 C CA . LEU A 1 127 ? -5.237 1.761 19.653 1.00 98.31 127 LEU A CA 1
ATOM 963 C C . LEU A 1 127 ? -6.284 2.627 18.952 1.00 98.31 127 LEU A C 1
ATOM 965 O O . LEU A 1 127 ? -7.399 2.819 19.446 1.00 98.31 127 LEU A O 1
ATOM 969 N N . ARG A 1 128 ? -5.936 3.158 17.777 1.00 98.56 128 ARG A N 1
ATOM 970 C CA . ARG A 1 128 ? -6.854 3.952 16.956 1.00 98.56 128 ARG A CA 1
ATOM 971 C C . ARG A 1 128 ? -7.454 3.075 15.862 1.00 98.56 128 ARG A C 1
ATOM 973 O O . ARG A 1 128 ? -6.814 2.742 14.871 1.00 98.56 128 ARG A O 1
ATOM 980 N N . HIS A 1 129 ? -8.718 2.726 16.039 1.00 98.69 129 HIS A N 1
ATOM 981 C CA . HIS A 1 129 ? -9.491 1.898 15.126 1.00 98.69 129 HIS A CA 1
ATOM 982 C C . HIS A 1 129 ? -10.083 2.735 13.997 1.00 98.69 129 HIS A C 1
ATOM 984 O O . HIS A 1 129 ? -10.875 3.649 14.237 1.00 98.69 129 HIS A O 1
ATOM 990 N N . ILE A 1 130 ? -9.711 2.428 12.758 1.00 98.81 130 ILE A N 1
ATOM 991 C CA . ILE A 1 130 ? -10.105 3.166 11.560 1.00 98.81 130 ILE A CA 1
ATOM 992 C C . ILE A 1 130 ? -11.180 2.372 10.824 1.00 98.81 130 ILE A C 1
ATOM 994 O O . ILE A 1 130 ? -10.893 1.387 10.146 1.00 98.81 130 ILE A O 1
ATOM 998 N N . SER A 1 131 ? -12.422 2.842 10.934 1.00 98.75 131 SER A N 1
ATOM 999 C CA . SER A 1 131 ? -13.601 2.226 10.308 1.00 98.75 131 SER A CA 1
ATOM 1000 C C . SER A 1 131 ? -13.914 2.791 8.926 1.00 98.75 131 SER A C 1
ATOM 1002 O O . SER A 1 131 ? -14.690 2.203 8.173 1.00 98.75 131 SER A O 1
ATOM 1004 N N . ARG A 1 132 ? -13.341 3.949 8.573 1.00 98.75 132 ARG A N 1
ATOM 1005 C CA . ARG A 1 132 ? -13.451 4.529 7.234 1.00 98.75 132 ARG A CA 1
ATOM 1006 C C . ARG A 1 132 ? -12.271 5.435 6.934 1.00 98.75 132 ARG A C 1
ATOM 1008 O O . ARG A 1 132 ? -11.934 6.323 7.721 1.00 98.75 132 ARG A O 1
ATOM 1015 N N . LEU A 1 133 ? -11.691 5.254 5.760 1.00 98.75 133 LEU A N 1
ATOM 1016 C CA . LEU A 1 133 ? -10.594 6.081 5.292 1.00 98.75 133 LEU A CA 1
ATOM 1017 C C . LEU A 1 133 ? -10.731 6.405 3.816 1.00 98.75 133 LEU A C 1
ATOM 1019 O O . LEU A 1 133 ? -11.492 5.790 3.070 1.00 98.75 133 LEU A O 1
ATOM 1023 N N . ASP A 1 134 ? -9.957 7.394 3.412 1.00 98.62 134 ASP A N 1
ATOM 1024 C CA . ASP A 1 134 ? -9.854 7.855 2.053 1.00 98.62 134 ASP A CA 1
ATOM 1025 C C . ASP A 1 134 ? -8.488 7.479 1.478 1.00 98.62 134 ASP A C 1
ATOM 1027 O O . ASP A 1 134 ? -7.504 8.177 1.709 1.00 98.62 134 ASP A O 1
ATOM 1031 N N . LEU A 1 135 ? -8.423 6.359 0.760 1.00 98.81 135 LEU A N 1
ATOM 1032 C CA . LEU A 1 135 ? -7.190 5.795 0.225 1.00 98.81 135 LEU A CA 1
ATOM 1033 C C . LEU A 1 135 ? -6.714 6.585 -0.997 1.00 98.81 135 LEU A C 1
ATOM 1035 O O . LEU A 1 135 ? -7.390 6.623 -2.025 1.00 98.81 135 LEU A O 1
ATOM 1039 N N . TRP A 1 136 ? -5.548 7.214 -0.893 1.00 98.62 136 TRP A N 1
ATOM 1040 C CA . TRP A 1 136 ? -4.986 8.036 -1.967 1.00 98.62 136 TRP A CA 1
ATOM 1041 C C . TRP A 1 136 ? -3.936 7.274 -2.761 1.00 98.62 136 TRP A C 1
ATOM 1043 O O . TRP A 1 136 ? -3.896 7.347 -3.992 1.00 98.62 136 TRP A O 1
ATOM 1053 N N . GLU A 1 137 ? -3.099 6.517 -2.067 1.00 98.75 137 GLU A N 1
ATOM 1054 C CA . GLU A 1 137 ? -1.989 5.807 -2.673 1.00 98.75 137 GLU A CA 1
ATOM 1055 C C . GLU A 1 137 ? -1.613 4.567 -1.868 1.00 98.75 137 GLU A C 1
ATOM 1057 O O . GLU A 1 137 ? -2.013 4.384 -0.716 1.00 98.75 137 GLU A O 1
ATOM 1062 N N . ILE A 1 138 ? -0.876 3.691 -2.530 1.00 98.88 138 ILE A N 1
ATOM 1063 C CA . ILE A 1 138 ? -0.191 2.572 -1.914 1.00 98.88 138 ILE A CA 1
ATOM 1064 C C . ILE A 1 138 ? 1.223 2.584 -2.487 1.00 98.88 138 ILE A C 1
ATOM 1066 O O . ILE A 1 138 ? 1.409 2.574 -3.709 1.00 98.88 138 ILE A O 1
ATOM 1070 N N . SER A 1 139 ? 2.211 2.572 -1.607 1.00 98.88 139 SER A N 1
ATOM 1071 C CA . SER A 1 139 ? 3.618 2.663 -1.961 1.00 98.88 139 SER A CA 1
ATOM 1072 C C . SER A 1 139 ? 4.318 1.324 -1.817 1.00 98.88 139 SER A C 1
ATOM 1074 O O . SER A 1 139 ? 4.050 0.570 -0.879 1.00 98.88 139 SER A O 1
ATOM 1076 N N . LEU A 1 140 ? 5.269 1.063 -2.715 1.00 98.75 140 LEU A N 1
ATOM 1077 C CA . LEU A 1 140 ? 6.376 0.169 -2.389 1.00 98.75 140 LEU A CA 1
ATOM 1078 C C . LEU A 1 140 ? 7.321 0.921 -1.455 1.00 98.75 140 LEU A C 1
ATOM 1080 O O . LEU A 1 140 ? 7.644 2.085 -1.705 1.00 98.75 140 LEU A O 1
ATOM 1084 N N . VAL A 1 141 ? 7.730 0.264 -0.375 1.00 98.75 141 VAL A N 1
ATOM 1085 C CA . VAL A 1 141 ? 8.545 0.876 0.677 1.00 98.75 141 VAL A CA 1
ATOM 1086 C C . VAL A 1 141 ? 9.595 -0.095 1.194 1.00 98.75 141 VAL A C 1
ATOM 1088 O O . VAL A 1 141 ? 9.419 -1.313 1.135 1.00 98.75 141 VAL A O 1
ATOM 1091 N N . THR A 1 142 ? 10.678 0.436 1.753 1.00 97.88 142 THR A N 1
ATOM 1092 C CA . THR A 1 142 ? 11.675 -0.395 2.451 1.00 97.88 142 THR A CA 1
ATOM 1093 C C . THR A 1 142 ? 11.120 -0.899 3.786 1.00 97.88 142 THR A C 1
ATOM 1095 O O . THR A 1 142 ? 11.228 -2.082 4.106 1.00 97.88 142 THR A O 1
ATOM 1098 N N . PHE A 1 143 ? 10.474 -0.010 4.548 1.00 97.88 143 PHE A N 1
ATOM 1099 C CA . PHE A 1 143 ? 9.966 -0.298 5.889 1.00 97.88 143 PHE A CA 1
ATOM 1100 C C . PHE A 1 143 ? 8.498 0.127 6.004 1.00 97.88 143 PHE A C 1
ATOM 1102 O O . PHE A 1 143 ? 8.216 1.316 6.149 1.00 97.88 143 PHE A O 1
ATOM 1109 N N . PRO A 1 144 ? 7.543 -0.812 5.912 1.00 98.25 144 PRO A N 1
ATOM 1110 C CA . PRO A 1 144 ? 6.134 -0.484 6.061 1.00 98.25 144 PRO A CA 1
ATOM 1111 C C . PRO A 1 144 ? 5.785 -0.214 7.525 1.00 98.25 144 PRO A C 1
ATOM 1113 O O . PRO A 1 144 ? 6.300 -0.881 8.424 1.00 98.25 144 PRO A O 1
ATOM 1116 N N . MET A 1 145 ? 4.851 0.714 7.761 1.00 98.25 145 MET A N 1
ATOM 1117 C CA . MET A 1 145 ? 4.282 0.924 9.099 1.00 98.25 145 MET A CA 1
ATOM 1118 C C . MET A 1 145 ? 3.592 -0.331 9.620 1.00 98.25 145 MET A C 1
ATOM 1120 O O . MET A 1 145 ? 3.666 -0.607 10.810 1.00 98.25 145 MET A O 1
ATOM 1124 N N . LEU A 1 146 ? 2.975 -1.127 8.743 1.00 98.62 146 LEU A N 1
ATOM 1125 C CA . LEU A 1 146 ? 2.461 -2.447 9.086 1.00 98.62 146 LEU A CA 1
ATOM 1126 C C . LEU A 1 146 ? 3.468 -3.524 8.644 1.00 98.62 146 LEU A C 1
ATOM 1128 O O . LEU A 1 146 ? 3.532 -3.823 7.451 1.00 98.62 146 LEU A O 1
ATOM 1132 N N . PRO A 1 147 ? 4.219 -4.177 9.555 1.00 97.94 147 PRO A N 1
ATOM 1133 C CA . PRO A 1 147 ? 5.291 -5.103 9.171 1.00 97.94 147 PRO A CA 1
ATOM 1134 C C . PRO A 1 147 ? 4.846 -6.282 8.294 1.00 97.94 147 PRO A C 1
ATOM 1136 O O . PRO A 1 147 ? 5.650 -6.804 7.522 1.00 97.94 147 PRO A O 1
ATOM 1139 N N . GLY A 1 148 ? 3.580 -6.700 8.402 1.00 97.31 148 GLY A N 1
ATOM 1140 C CA . GLY A 1 148 ? 2.984 -7.775 7.603 1.00 97.31 148 GLY A CA 1
ATOM 1141 C C . GLY A 1 148 ? 2.436 -7.347 6.234 1.00 97.31 148 GLY A C 1
ATOM 1142 O O . GLY A 1 148 ? 1.984 -8.212 5.478 1.00 97.31 148 GLY A O 1
ATOM 1143 N N . ALA A 1 149 ? 2.452 -6.051 5.904 1.00 98.38 149 ALA A N 1
ATOM 1144 C CA . ALA A 1 149 ? 2.060 -5.546 4.592 1.00 98.38 149 ALA A CA 1
ATOM 1145 C C . ALA A 1 149 ? 3.212 -5.732 3.597 1.00 98.38 149 ALA A C 1
ATOM 1147 O O . ALA A 1 149 ? 4.177 -4.965 3.564 1.00 98.38 149 ALA A O 1
ATOM 1148 N N . ARG A 1 150 ? 3.133 -6.817 2.825 1.00 98.31 150 ARG A N 1
ATOM 1149 C CA . ARG A 1 150 ? 4.223 -7.299 1.974 1.00 98.31 150 ARG A CA 1
ATOM 1150 C C . ARG A 1 150 ? 3.736 -7.695 0.589 1.00 98.31 150 ARG A C 1
ATOM 1152 O O . ARG A 1 150 ? 2.608 -8.174 0.411 1.00 98.31 150 ARG A O 1
ATOM 1159 N N . VAL A 1 151 ? 4.628 -7.558 -0.383 1.00 97.38 151 VAL A N 1
ATOM 1160 C CA . VAL A 1 151 ? 4.559 -8.237 -1.673 1.00 97.38 151 VAL A CA 1
ATOM 1161 C C . VAL A 1 151 ? 4.819 -9.723 -1.434 1.00 97.38 151 VAL A C 1
ATOM 1163 O O . VAL A 1 151 ? 5.864 -10.108 -0.928 1.00 97.38 151 VAL A O 1
ATOM 1166 N N . GLY A 1 152 ? 3.853 -10.569 -1.789 1.00 85.50 152 GLY A N 1
ATOM 1167 C CA . GLY A 1 152 ? 3.966 -12.021 -1.620 1.00 85.50 152 GLY A CA 1
ATOM 1168 C C . GLY A 1 152 ? 4.485 -12.737 -2.865 1.00 85.50 152 GLY A C 1
ATOM 1169 O O . GLY A 1 152 ? 5.036 -13.830 -2.769 1.00 85.50 152 GLY A O 1
ATOM 1170 N N . SER A 1 153 ? 4.300 -12.151 -4.051 1.00 77.69 153 SER A N 1
ATOM 1171 C CA . SER A 1 153 ? 4.829 -12.714 -5.293 1.00 77.69 153 SER A CA 1
ATOM 1172 C C . SER A 1 153 ? 5.211 -11.629 -6.294 1.00 77.69 153 SER A C 1
ATOM 1174 O O . SER A 1 153 ? 4.474 -10.665 -6.506 1.00 77.69 153 SER A O 1
ATOM 1176 N N . VAL A 1 154 ? 6.358 -11.828 -6.945 1.00 73.75 154 VAL A N 1
ATOM 1177 C CA . VAL A 1 154 ? 6.840 -11.026 -8.076 1.00 73.75 154 VAL A CA 1
ATOM 1178 C C . VAL A 1 154 ? 6.949 -11.969 -9.267 1.00 73.75 154 VAL A C 1
ATOM 1180 O O . VAL A 1 154 ? 7.732 -12.923 -9.239 1.00 73.75 154 VAL A O 1
ATOM 1183 N N . LYS A 1 155 ? 6.133 -11.770 -10.309 1.00 72.00 155 LYS A N 1
ATOM 1184 C CA . LYS A 1 155 ? 6.148 -12.682 -11.461 1.00 72.00 155 LYS A CA 1
ATOM 1185 C C . LYS A 1 155 ? 7.422 -12.468 -12.272 1.00 72.00 155 LYS A C 1
ATOM 1187 O O . LYS A 1 155 ? 7.684 -11.375 -12.769 1.00 72.00 155 LYS A O 1
ATOM 1192 N N . ARG A 1 156 ? 8.205 -13.538 -12.426 1.00 57.81 156 ARG A N 1
ATOM 1193 C CA . ARG A 1 156 ? 9.395 -13.556 -13.282 1.00 57.81 156 ARG A CA 1
ATOM 1194 C C . ARG A 1 156 ? 8.975 -13.684 -14.744 1.00 57.81 156 ARG A C 1
ATOM 1196 O O . ARG A 1 156 ? 8.128 -14.510 -15.082 1.00 57.81 156 ARG A O 1
ATOM 1203 N N . ASP A 1 157 ? 9.598 -12.891 -15.608 1.00 56.53 157 ASP A N 1
ATOM 1204 C CA . ASP A 1 157 ? 9.492 -13.055 -17.057 1.00 56.53 157 ASP A CA 1
ATOM 1205 C C . ASP A 1 157 ? 10.303 -14.295 -17.470 1.00 56.53 157 ASP A C 1
ATOM 1207 O O . ASP A 1 157 ? 11.489 -14.217 -17.800 1.00 56.53 157 ASP A O 1
ATOM 1211 N N . LEU A 1 158 ? 9.661 -15.466 -17.391 1.00 52.56 158 LEU A N 1
ATOM 1212 C CA . LEU A 1 158 ? 10.268 -16.768 -17.699 1.00 52.56 158 LEU A CA 1
ATOM 1213 C C . LEU A 1 158 ? 10.826 -16.834 -19.131 1.00 52.56 158 LEU A C 1
ATOM 1215 O O . LEU A 1 158 ? 11.697 -17.652 -19.414 1.00 52.56 158 LEU A O 1
ATOM 1219 N N . SER A 1 159 ? 10.347 -15.978 -20.034 1.00 57.88 159 SER A N 1
ATOM 1220 C CA . SER A 1 159 ? 10.781 -15.887 -21.433 1.00 57.88 159 SER A CA 1
ATOM 1221 C C . SER A 1 159 ? 12.228 -15.416 -21.552 1.00 57.88 159 SER A C 1
ATOM 1223 O O . SER A 1 159 ? 13.008 -15.985 -22.314 1.00 57.88 159 SER A O 1
ATOM 1225 N N . ARG A 1 160 ? 12.608 -14.397 -20.770 1.00 54.47 160 ARG A N 1
ATOM 1226 C CA . ARG A 1 160 ? 13.975 -13.857 -20.751 1.00 54.47 160 ARG A CA 1
ATOM 1227 C C . ARG A 1 160 ? 14.952 -14.788 -20.053 1.00 54.47 160 ARG A C 1
ATOM 1229 O O . ARG A 1 160 ? 16.078 -14.927 -20.521 1.00 54.47 160 ARG A O 1
ATOM 1236 N N . ASP A 1 161 ? 14.519 -15.424 -18.970 1.00 54.72 161 ASP A N 1
ATOM 1237 C CA . ASP A 1 161 ? 15.358 -16.368 -18.230 1.00 54.72 161 ASP A CA 1
ATOM 1238 C C . ASP A 1 161 ? 15.625 -17.621 -19.091 1.00 54.72 161 ASP A C 1
ATOM 1240 O O . ASP A 1 161 ? 16.777 -18.005 -19.266 1.00 54.72 161 ASP A O 1
ATOM 1244 N N . ARG A 1 162 ? 14.609 -18.148 -19.795 1.00 56.41 162 ARG A N 1
ATOM 1245 C CA . ARG A 1 162 ? 14.789 -19.238 -20.774 1.00 56.41 162 ARG A CA 1
ATOM 1246 C C . ARG A 1 162 ? 15.669 -18.853 -21.962 1.00 56.41 162 ARG A C 1
ATOM 1248 O O . ARG A 1 162 ? 16.467 -19.675 -22.395 1.00 56.41 162 ARG A O 1
ATOM 1255 N N . LEU A 1 163 ? 15.542 -17.633 -22.495 1.00 57.41 163 LEU A N 1
ATOM 1256 C CA . LEU A 1 163 ? 16.411 -17.156 -23.576 1.00 57.41 163 LEU A CA 1
ATOM 1257 C C . LEU A 1 163 ? 17.869 -17.053 -23.107 1.00 57.41 163 LEU A C 1
ATOM 1259 O O . LEU A 1 163 ? 18.769 -17.478 -23.822 1.00 57.41 163 LEU A O 1
ATOM 1263 N N . ARG A 1 164 ? 18.109 -16.543 -21.894 1.00 58.34 164 ARG A N 1
ATOM 1264 C CA . ARG A 1 164 ? 19.449 -16.487 -21.289 1.00 58.34 164 ARG A CA 1
ATOM 1265 C C . ARG A 1 164 ? 20.038 -17.874 -21.060 1.00 58.34 164 ARG A C 1
ATOM 1267 O O . ARG A 1 164 ? 21.204 -18.078 -21.382 1.00 58.34 164 ARG A O 1
ATOM 1274 N N . ASP A 1 165 ? 19.245 -18.818 -20.568 1.00 59.03 165 ASP A N 1
ATOM 1275 C CA . ASP A 1 165 ? 19.680 -20.205 -20.386 1.00 59.03 165 ASP A CA 1
ATOM 1276 C C . ASP A 1 165 ? 19.979 -20.886 -21.729 1.00 59.03 165 ASP A C 1
ATOM 1278 O O . ASP A 1 165 ? 20.934 -21.652 -21.839 1.00 59.03 165 ASP A O 1
ATOM 1282 N N . HIS A 1 166 ? 19.215 -20.565 -22.779 1.00 59.06 166 HIS A N 1
ATOM 1283 C CA . HIS A 1 166 ? 19.461 -21.084 -24.124 1.00 59.06 166 HIS A CA 1
ATOM 1284 C C . HIS A 1 166 ? 20.725 -20.489 -24.759 1.00 59.06 166 HIS A C 1
ATOM 1286 O O . HIS A 1 166 ? 21.497 -21.221 -25.366 1.00 59.06 166 HIS A O 1
ATOM 1292 N N . LEU A 1 167 ? 20.977 -19.190 -24.568 1.00 64.25 167 LEU A N 1
ATOM 1293 C CA . LEU A 1 167 ? 22.187 -18.507 -25.045 1.00 64.25 167 LEU A CA 1
ATOM 1294 C C . LEU A 1 167 ? 23.448 -18.886 -24.249 1.00 64.25 167 LEU A C 1
ATOM 1296 O O . LEU A 1 167 ? 24.556 -18.733 -24.751 1.00 64.25 167 LEU A O 1
ATOM 1300 N N . ARG A 1 168 ? 23.293 -19.381 -23.014 1.00 62.34 168 ARG A N 1
ATOM 1301 C CA . ARG A 1 168 ? 24.383 -19.938 -22.194 1.00 62.34 168 ARG A CA 1
ATOM 1302 C C . ARG A 1 168 ? 24.666 -21.410 -22.472 1.00 62.34 168 ARG A C 1
ATOM 1304 O O . ARG A 1 168 ? 25.688 -21.919 -22.014 1.00 62.34 168 ARG A O 1
ATOM 1311 N N . ARG A 1 169 ? 23.784 -22.106 -23.191 1.00 56.03 169 ARG A N 1
ATOM 1312 C CA . ARG A 1 169 ? 24.024 -23.493 -23.574 1.00 56.03 169 ARG A CA 1
ATOM 1313 C C . ARG A 1 169 ? 25.050 -23.498 -24.712 1.00 56.03 169 ARG A C 1
ATOM 1315 O O . ARG A 1 169 ? 24.803 -22.853 -25.729 1.00 56.03 169 ARG A O 1
ATOM 1322 N N . PRO A 1 170 ? 26.187 -24.202 -24.578 1.00 49.78 170 PRO A N 1
ATOM 1323 C CA . PRO A 1 170 ? 27.098 -24.360 -25.702 1.00 49.78 170 PRO A CA 1
ATOM 1324 C C . PRO A 1 170 ? 26.334 -24.988 -26.873 1.00 49.78 170 PRO A C 1
ATOM 1326 O O . PRO A 1 170 ? 25.543 -25.918 -26.671 1.00 49.78 170 PRO A O 1
ATOM 1329 N N . LEU A 1 171 ? 26.530 -24.442 -28.079 1.00 50.66 171 LEU A N 1
ATOM 1330 C CA . LEU A 1 171 ? 25.928 -24.978 -29.300 1.00 50.66 171 LEU A CA 1
ATOM 1331 C C . LEU A 1 171 ? 26.222 -26.486 -29.368 1.00 50.66 171 LEU A C 1
ATOM 1333 O O . LEU A 1 171 ? 27.364 -26.882 -29.109 1.00 50.66 171 LEU A O 1
ATOM 1337 N N . PRO A 1 172 ? 25.241 -27.343 -29.704 1.00 46.31 172 PRO A N 1
ATOM 1338 C CA . PRO A 1 172 ? 25.522 -28.746 -29.976 1.00 46.31 172 PRO A CA 1
ATOM 1339 C C . PRO A 1 172 ? 26.571 -28.814 -31.095 1.00 46.31 172 PRO A C 1
ATOM 1341 O O . PRO A 1 172 ? 26.299 -28.389 -32.213 1.00 46.31 172 PRO A O 1
ATOM 1344 N N . GLY A 1 173 ? 27.782 -29.273 -30.775 1.00 55.38 173 GLY A N 1
ATOM 1345 C CA . GLY A 1 173 ? 28.906 -29.308 -31.718 1.00 55.38 173 GLY A CA 1
ATOM 1346 C C . GLY A 1 173 ? 29.918 -28.159 -31.612 1.00 55.38 173 GLY A C 1
ATOM 1347 O O . GLY A 1 173 ? 30.838 -28.112 -32.422 1.00 55.38 173 GLY A O 1
ATOM 1348 N N . ALA A 1 174 ? 29.820 -27.262 -30.621 1.00 48.09 174 ALA A N 1
ATOM 1349 C CA . ALA A 1 174 ? 30.931 -26.370 -30.290 1.00 48.09 174 ALA A CA 1
ATOM 1350 C C . ALA A 1 174 ? 32.096 -27.198 -29.720 1.00 48.09 174 ALA A C 1
ATOM 1352 O O . ALA A 1 174 ? 32.076 -27.628 -28.564 1.00 48.09 174 ALA A O 1
ATOM 1353 N N . VAL A 1 175 ? 33.093 -27.450 -30.568 1.00 49.84 175 VAL A N 1
ATOM 1354 C CA . VAL A 1 175 ? 34.373 -28.054 -30.193 1.00 49.84 175 VAL A CA 1
ATOM 1355 C C . VAL A 1 175 ? 34.992 -27.211 -29.075 1.00 49.84 175 VAL A C 1
ATOM 1357 O O . VAL A 1 175 ? 35.079 -25.988 -29.188 1.00 49.84 175 VAL A O 1
ATOM 1360 N N . GLN A 1 176 ? 35.374 -27.862 -27.976 1.00 47.59 176 GLN A N 1
ATOM 1361 C CA . GLN A 1 176 ? 36.073 -27.221 -26.861 1.00 47.59 176 GLN A CA 1
ATOM 1362 C C . GLN A 1 176 ? 37.356 -26.540 -27.382 1.00 47.59 176 GLN A C 1
ATOM 1364 O O . GLN A 1 176 ? 38.069 -27.151 -28.182 1.00 47.59 176 GLN A O 1
ATOM 1369 N N . PRO A 1 177 ? 37.687 -25.304 -26.963 1.00 46.09 177 PRO A N 1
ATOM 1370 C CA . PRO A 1 177 ? 38.953 -24.693 -27.338 1.00 46.09 177 PRO A CA 1
ATOM 1371 C C . PRO A 1 177 ? 40.127 -25.481 -26.742 1.00 46.09 177 PRO A C 1
ATOM 1373 O O . PRO A 1 177 ? 40.047 -26.039 -25.649 1.00 46.09 177 PRO A O 1
ATOM 1376 N N . ALA A 1 178 ? 41.209 -25.532 -27.515 1.00 54.28 178 ALA A N 1
ATOM 1377 C CA . ALA A 1 178 ? 42.340 -26.438 -27.385 1.00 54.28 178 ALA A CA 1
ATOM 1378 C C . ALA A 1 178 ? 43.062 -26.382 -26.024 1.00 54.28 178 ALA A C 1
ATOM 1380 O O . ALA A 1 178 ? 44.038 -25.655 -25.855 1.00 54.28 178 ALA A O 1
ATOM 1381 N N . SER A 1 179 ? 42.663 -27.235 -25.082 1.00 51.09 179 SER A N 1
ATOM 1382 C CA . SER A 1 179 ? 43.519 -27.648 -23.959 1.00 51.09 179 SER A CA 1
ATOM 1383 C C . SER A 1 179 ? 44.414 -28.852 -24.295 1.00 51.09 179 SER A C 1
ATOM 1385 O O . SER A 1 179 ? 45.309 -29.182 -23.520 1.00 51.09 179 SER A O 1
ATOM 1387 N N . ASP A 1 180 ? 44.244 -29.470 -25.469 1.00 53.59 180 ASP A N 1
ATOM 1388 C CA . ASP A 1 180 ? 44.933 -30.721 -25.829 1.00 53.59 180 ASP A CA 1
ATOM 1389 C C . ASP A 1 180 ? 46.210 -30.559 -26.662 1.00 53.59 180 ASP A C 1
ATOM 1391 O O . ASP A 1 180 ? 46.946 -31.531 -26.851 1.00 53.59 180 ASP A O 1
ATOM 1395 N N . LEU A 1 181 ? 46.570 -29.346 -27.097 1.00 52.34 181 LEU A N 1
ATOM 1396 C CA . LEU A 1 181 ? 47.841 -29.157 -27.810 1.00 52.34 181 LEU A CA 1
ATOM 1397 C C . LEU A 1 181 ? 49.043 -29.302 -26.859 1.00 52.34 181 LEU A C 1
ATOM 1399 O O . LEU A 1 181 ? 50.035 -29.944 -27.196 1.00 52.34 181 LEU A O 1
ATOM 1403 N N . ALA A 1 182 ? 48.929 -28.794 -25.627 1.00 50.31 182 ALA A N 1
ATOM 1404 C CA . ALA A 1 182 ? 49.993 -28.895 -24.628 1.00 50.31 182 ALA A CA 1
ATOM 1405 C C . ALA A 1 182 ? 50.173 -30.330 -24.091 1.00 50.31 182 ALA A C 1
ATOM 1407 O O . ALA A 1 182 ? 51.290 -30.729 -23.762 1.00 50.31 182 ALA A O 1
ATOM 1408 N N . ALA A 1 183 ? 49.095 -31.119 -24.009 1.00 53.34 183 ALA A N 1
ATOM 1409 C CA . ALA A 1 183 ? 49.159 -32.528 -23.615 1.00 53.34 183 ALA A CA 1
ATOM 1410 C C . ALA A 1 183 ? 49.767 -33.402 -24.727 1.00 53.34 183 ALA A C 1
ATOM 1412 O O . ALA A 1 183 ? 50.631 -34.236 -24.452 1.00 53.34 183 ALA A O 1
ATOM 1413 N N . THR A 1 184 ? 49.394 -33.142 -25.983 1.00 52.50 184 THR A N 1
ATOM 1414 C CA . THR A 1 184 ? 49.904 -33.874 -27.151 1.00 52.50 184 THR A CA 1
ATOM 1415 C C . THR A 1 184 ? 51.393 -33.599 -27.399 1.00 52.50 184 THR A C 1
ATOM 1417 O O . THR A 1 184 ? 52.156 -34.535 -27.638 1.00 52.50 184 THR A O 1
ATOM 1420 N N . ILE A 1 185 ? 51.850 -32.347 -27.248 1.00 57.72 185 ILE A N 1
ATOM 1421 C CA . ILE A 1 185 ? 53.277 -31.990 -27.373 1.00 57.72 185 ILE A CA 1
ATOM 1422 C C . ILE A 1 185 ? 54.115 -32.639 -26.257 1.00 57.72 185 ILE A C 1
ATOM 1424 O O . ILE A 1 185 ? 55.199 -33.157 -26.526 1.00 57.72 185 ILE A O 1
ATOM 1428 N N . ARG A 1 186 ? 53.606 -32.688 -25.015 1.00 59.56 186 ARG A N 1
ATOM 1429 C CA . ARG A 1 186 ? 54.306 -33.358 -23.903 1.00 59.56 186 ARG A CA 1
ATOM 1430 C C . ARG A 1 186 ? 54.448 -34.865 -24.124 1.00 59.56 186 ARG A C 1
ATOM 1432 O O . ARG A 1 186 ? 55.525 -35.398 -23.888 1.00 59.56 186 ARG A O 1
ATOM 1439 N N . ALA A 1 187 ? 53.412 -35.532 -24.634 1.00 56.84 187 ALA A N 1
ATOM 1440 C CA . ALA A 1 187 ? 53.450 -36.971 -24.899 1.00 56.84 187 ALA A CA 1
ATOM 1441 C C . ALA A 1 187 ? 54.405 -37.362 -26.047 1.00 56.84 187 ALA A C 1
ATOM 1443 O O . ALA A 1 187 ? 54.980 -38.452 -26.020 1.00 56.84 187 ALA A O 1
ATOM 1444 N N . ALA A 1 188 ? 54.603 -36.483 -27.037 1.00 55.81 188 ALA A N 1
ATOM 1445 C CA . ALA A 1 188 ? 55.563 -36.699 -28.121 1.00 55.81 188 ALA A CA 1
ATOM 1446 C C . ALA A 1 188 ? 57.022 -36.519 -27.657 1.00 55.81 188 ALA A C 1
ATOM 1448 O O . ALA A 1 188 ? 57.888 -37.300 -28.048 1.00 55.81 188 ALA A O 1
ATOM 1449 N N . ALA A 1 189 ? 57.288 -35.553 -26.769 1.00 53.84 189 ALA A N 1
ATOM 1450 C CA . ALA A 1 189 ? 58.627 -35.309 -26.230 1.00 53.84 189 ALA A CA 1
ATOM 1451 C C . ALA A 1 189 ? 59.135 -36.462 -25.343 1.00 53.84 189 ALA A C 1
ATOM 1453 O O . ALA A 1 189 ? 60.305 -36.818 -25.421 1.00 53.84 189 ALA A O 1
ATOM 1454 N N . THR A 1 190 ? 58.266 -37.112 -24.557 1.00 53.94 190 THR A N 1
ATOM 1455 C CA . THR A 1 190 ? 58.669 -38.230 -23.678 1.00 53.94 190 THR A CA 1
ATOM 1456 C C . THR A 1 190 ? 59.038 -39.507 -24.447 1.00 53.94 190 THR A C 1
ATOM 1458 O O . THR A 1 190 ? 59.790 -40.329 -23.932 1.00 53.94 190 THR A O 1
ATOM 1461 N N . ARG A 1 191 ? 58.553 -39.688 -25.685 1.00 56.59 191 ARG A N 1
ATOM 1462 C CA . ARG A 1 191 ? 58.891 -40.866 -26.511 1.00 56.59 191 ARG A CA 1
ATOM 1463 C C . ARG A 1 191 ? 60.250 -40.759 -27.203 1.00 56.59 191 ARG A C 1
ATOM 1465 O O . ARG A 1 191 ? 60.819 -41.789 -27.538 1.00 56.59 191 ARG A O 1
ATOM 1472 N N . LEU A 1 192 ? 60.783 -39.550 -27.386 1.00 53.00 192 LEU A N 1
ATOM 1473 C CA . LEU A 1 192 ? 62.107 -39.338 -27.986 1.00 53.00 192 LEU A CA 1
ATOM 1474 C C . LEU A 1 192 ? 63.253 -39.469 -26.967 1.00 53.00 192 LEU A C 1
ATOM 1476 O O . LEU A 1 192 ? 64.377 -39.754 -27.361 1.00 53.00 192 LEU A O 1
ATOM 1480 N N . SER A 1 193 ? 62.975 -39.341 -25.666 1.00 54.81 193 SER A N 1
ATOM 1481 C CA . SER A 1 193 ? 63.975 -39.473 -24.592 1.00 54.81 193 SER A CA 1
ATOM 1482 C C . SER A 1 193 ? 64.211 -40.911 -24.109 1.00 5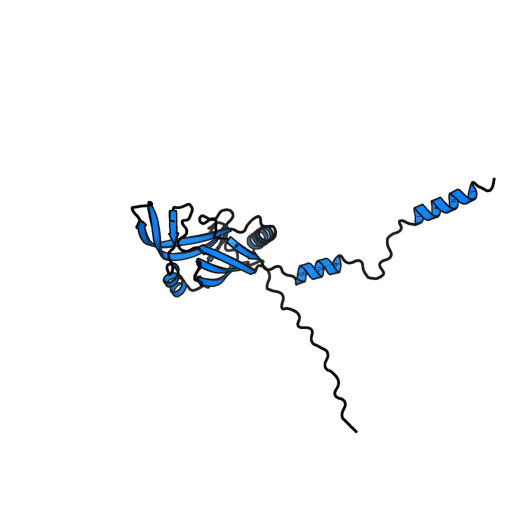4.81 193 SER A C 1
ATOM 1484 O O . SER A 1 193 ? 65.060 -41.122 -23.253 1.00 54.81 193 SER A O 1
ATOM 1486 N N . ALA A 1 194 ? 63.443 -41.889 -24.602 1.00 54.19 194 ALA A N 1
ATOM 1487 C CA . ALA A 1 194 ? 63.491 -43.289 -24.158 1.00 54.19 194 ALA A CA 1
ATOM 1488 C C . ALA A 1 194 ? 64.078 -44.243 -25.220 1.00 54.19 194 ALA A C 1
ATOM 1490 O O . ALA A 1 194 ? 63.855 -45.451 -25.172 1.00 54.19 194 ALA A O 1
ATOM 1491 N N . SER A 1 195 ? 64.788 -43.714 -26.219 1.00 53.53 195 SER A N 1
ATOM 1492 C CA . SER A 1 195 ? 65.469 -44.507 -27.258 1.00 53.53 195 SER A CA 1
ATOM 1493 C C . SER A 1 195 ? 66.891 -44.013 -27.556 1.00 53.53 195 SER A C 1
ATOM 1495 O O . SER A 1 195 ? 67.387 -44.202 -28.664 1.00 53.53 195 SER A O 1
ATOM 1497 N N . LEU A 1 196 ? 67.545 -43.410 -26.558 1.00 48.09 196 LEU A N 1
ATOM 1498 C CA . LEU A 1 196 ? 68.993 -43.197 -26.501 1.00 48.09 196 LEU A CA 1
ATOM 1499 C C . LEU A 1 196 ? 69.540 -43.829 -25.222 1.00 48.09 196 LEU A C 1
ATOM 1501 O O . LEU A 1 196 ? 68.892 -43.632 -24.169 1.00 48.09 196 LEU A O 1
#

Secondary structure (DSSP, 8-state):
-PPPPPPPP-------PPPTTEEEEEEEETT-B-TTSEEEPTTTTHHHHHHH-GGGSEEEETTEEEEEEEEEEEEEE-SSEEEEEEEE-TTSHHHHHHHHHHHHTS--EEEEEEEEEEEEE-TTT--EEEEEEEEEEEEEESS-SSTT-BEEEE---HHHHHHHHHHHSPPTT-PPP-SHHHHHHHHHHHHHTT--